Protein AF-A0A4R3VUH6-F1 (afdb_monomer)

pLDDT: mean 79.07, std 16.22, range [37.62, 93.38]

InterPro do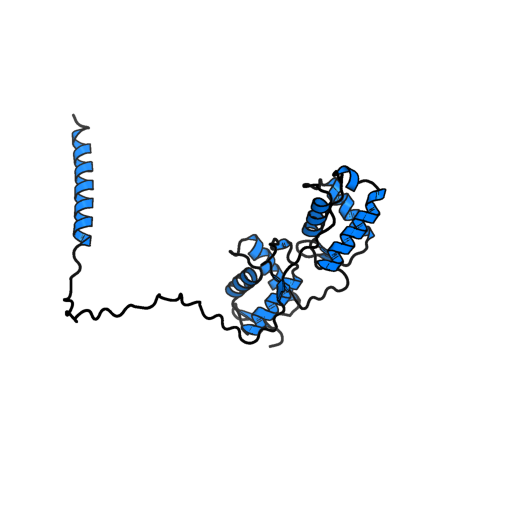mains:
  IPR021754 Domain of unknown function DUF3320 [PF11784] (80-126)

Foldseek 3Di:
DDDPVVVVVVVVVVVVVVVVVVVVVPDDDDDDDDDDDDPPDDDDDPDPPDPDDPPDDDPALEDADDFDDDAADPPADPVVLPDPVCLVVLLVLLLSRQVRHPQWFPVVSVCNSCVSRVHRDDDPVSSVVVVVSVVVVVFDWDDDVGITTHNDDPAGQHAHACPPPADDLVGGDLRNLLNQLLSVCVVVQKAAPVVSLVSSCVRNPHPDCDPVSCVSNVSSVVVCVVVQQWDADPRIIHGNVD

Sequence (242 aa):
MDCYENSSLIDNAIVAKVQQLLEEKTDLPEEPEEVIPYVETSLPPLQSIEPAVVHAAVDNKVRPYVACKLPKVSGSSSEQLYEFQNRNKIKEQIRAIIESEAPISKNLLFKKLLQAWNTSRAGAKLDMHLQEILQEMNLLQTQHQQLFHWHNNIELDYYRSNDIEKRNIEDIPPEEILVALEEAVRHNLSIEEGELLRYLARVFCFAKVGRQIKNVLSAVIALAKYKQIIKRENGRIKLFNT

Organism: NCBI:txid797292

Structure (mmCIF, N/CA/C/O backbone):
data_AF-A0A4R3VUH6-F1
#
_entry.id   AF-A0A4R3VUH6-F1
#
loop_
_atom_site.group_PDB
_atom_site.id
_atom_site.type_symbol
_atom_site.label_atom_id
_atom_site.label_alt_id
_atom_site.label_comp_id
_atom_site.label_asym_id
_atom_site.label_entity_id
_atom_site.label_seq_id
_atom_site.pdbx_PDB_ins_code
_atom_site.Cartn_x
_atom_site.Cartn_y
_atom_site.Cartn_z
_atom_site.occupancy
_atom_site.B_iso_or_equiv
_atom_site.auth_seq_id
_atom_site.auth_comp_id
_atom_site.auth_asym_id
_atom_site.auth_atom_id
_atom_site.pdbx_PDB_model_num
ATOM 1 N N . MET A 1 1 ? 50.363 -25.721 51.770 1.00 54.25 1 MET A N 1
ATOM 2 C CA . MET A 1 1 ? 49.272 -25.302 52.659 1.00 54.25 1 MET A CA 1
ATOM 3 C C . MET A 1 1 ? 48.678 -24.038 52.056 1.00 54.25 1 MET A C 1
ATOM 5 O O . MET A 1 1 ? 49.446 -23.108 51.874 1.00 54.25 1 MET A O 1
ATOM 9 N N . ASP A 1 2 ? 47.445 -23.908 51.571 1.00 56.50 2 ASP A N 1
ATOM 10 C CA . ASP A 1 2 ? 46.257 -24.764 51.512 1.00 56.50 2 ASP A CA 1
ATOM 11 C C . ASP A 1 2 ? 45.403 -24.231 50.339 1.00 56.50 2 ASP A C 1
ATOM 13 O O . ASP A 1 2 ? 44.937 -23.095 50.387 1.00 56.50 2 ASP A O 1
ATOM 17 N N . CYS A 1 3 ? 45.241 -24.975 49.241 1.00 54.06 3 CYS A N 1
ATOM 18 C CA . CYS A 1 3 ? 44.338 -24.563 48.145 1.00 54.06 3 CYS A CA 1
ATOM 19 C C . CYS A 1 3 ? 43.607 -25.717 47.443 1.00 54.06 3 CYS A C 1
ATOM 21 O O . CYS A 1 3 ? 42.725 -25.462 46.631 1.00 54.06 3 CYS A O 1
ATOM 23 N N . TYR A 1 4 ? 43.905 -26.972 47.794 1.00 56.06 4 TYR A N 1
ATOM 24 C CA . TYR A 1 4 ? 43.206 -28.144 47.253 1.00 56.06 4 TYR A CA 1
ATOM 25 C C . TYR A 1 4 ? 42.149 -28.716 48.208 1.00 56.06 4 TYR A C 1
ATOM 27 O O . TYR A 1 4 ? 41.139 -29.240 47.747 1.00 56.06 4 TYR A O 1
ATOM 35 N N . GLU A 1 5 ? 42.303 -28.549 49.524 1.00 57.12 5 GLU A N 1
ATOM 36 C CA . GLU A 1 5 ? 41.331 -29.072 50.498 1.00 57.12 5 GLU A CA 1
ATOM 37 C C . GLU A 1 5 ? 40.003 -28.299 50.491 1.00 57.12 5 GLU A C 1
ATOM 39 O O . GLU A 1 5 ? 38.945 -28.897 50.670 1.00 57.12 5 GLU A O 1
ATOM 44 N N . ASN A 1 6 ? 40.017 -27.000 50.171 1.00 58.53 6 ASN A N 1
ATOM 45 C CA . ASN A 1 6 ? 38.807 -26.173 50.222 1.00 58.53 6 ASN A CA 1
ATOM 46 C C . ASN A 1 6 ? 37.906 -26.309 48.977 1.00 58.53 6 ASN A C 1
ATOM 48 O O . ASN A 1 6 ? 36.715 -26.029 49.051 1.00 58.53 6 ASN A O 1
ATOM 52 N N . SER A 1 7 ? 38.437 -26.777 47.839 1.00 60.09 7 SER A N 1
ATOM 53 C CA . SER A 1 7 ? 37.622 -26.997 46.629 1.00 60.09 7 SER A CA 1
ATOM 54 C C . SER A 1 7 ? 36.693 -28.197 46.809 1.00 60.09 7 SER A C 1
ATOM 56 O O . SER A 1 7 ? 35.501 -28.112 46.535 1.00 60.09 7 SER A O 1
ATOM 58 N N . SER A 1 8 ? 37.222 -29.287 47.375 1.00 60.97 8 SER A N 1
ATOM 59 C CA . SER A 1 8 ? 36.452 -30.511 47.624 1.00 60.97 8 SER A CA 1
ATOM 60 C C . SER A 1 8 ? 35.299 -30.313 48.619 1.00 60.97 8 SER A C 1
ATOM 62 O O . SER A 1 8 ? 34.268 -30.976 48.521 1.00 60.97 8 SER A O 1
ATOM 64 N N . LEU A 1 9 ? 35.439 -29.369 49.556 1.00 64.69 9 LEU A N 1
ATOM 65 C CA . LEU A 1 9 ? 34.392 -29.023 50.519 1.00 64.69 9 LEU A CA 1
ATOM 66 C C . LEU A 1 9 ? 33.237 -28.256 49.862 1.00 64.69 9 LEU A C 1
ATOM 68 O O . LEU A 1 9 ? 32.080 -28.477 50.216 1.00 64.69 9 LEU A O 1
ATOM 72 N N . ILE A 1 10 ? 33.537 -27.395 48.887 1.00 65.06 10 ILE A N 1
ATOM 73 C CA . ILE A 1 10 ? 32.530 -26.620 48.152 1.00 65.06 10 ILE A CA 1
ATOM 74 C C . ILE A 1 10 ? 31.756 -27.533 47.193 1.00 65.06 10 ILE A C 1
ATOM 76 O O . ILE A 1 10 ? 30.528 -27.471 47.152 1.00 65.06 10 ILE A O 1
ATOM 80 N N . ASP A 1 11 ? 32.451 -28.435 46.497 1.00 64.12 11 ASP A N 1
ATOM 81 C CA . ASP A 1 11 ? 31.821 -29.387 45.576 1.00 64.12 11 ASP A CA 1
ATOM 82 C C . ASP A 1 11 ? 30.870 -30.344 46.317 1.00 64.12 11 ASP A C 1
ATOM 84 O O . ASP A 1 11 ? 29.726 -30.543 45.902 1.00 64.12 11 ASP A O 1
ATOM 88 N N . ASN A 1 12 ? 31.284 -30.854 47.483 1.00 70.81 12 ASN A N 1
ATOM 89 C CA . ASN A 1 12 ? 30.432 -31.703 48.320 1.00 70.81 12 ASN A CA 1
ATOM 90 C C . ASN A 1 12 ? 29.230 -30.943 48.909 1.00 70.81 12 ASN A C 1
ATOM 92 O O . ASN A 1 12 ? 28.141 -31.509 49.020 1.00 70.81 12 ASN A O 1
ATOM 96 N N . ALA A 1 13 ? 29.385 -29.658 49.246 1.00 72.69 13 ALA A N 1
ATOM 97 C CA . ALA A 1 13 ? 28.283 -28.832 49.740 1.00 72.69 13 ALA A CA 1
ATOM 98 C C . ALA A 1 13 ? 27.212 -28.580 48.663 1.00 72.69 13 ALA A C 1
ATOM 100 O O . ALA A 1 13 ? 26.017 -28.553 48.969 1.00 72.69 13 ALA A O 1
ATOM 101 N N . ILE A 1 14 ? 27.621 -28.438 47.399 1.00 74.19 14 ILE A N 1
ATOM 102 C CA . ILE A 1 14 ? 26.698 -28.264 46.270 1.00 74.19 14 ILE A CA 1
ATOM 103 C C . ILE A 1 14 ? 25.938 -29.566 45.991 1.00 74.19 14 ILE A C 1
ATOM 105 O O . ILE A 1 14 ? 24.715 -29.531 45.849 1.00 74.19 14 ILE A O 1
ATOM 109 N N . VAL A 1 15 ? 26.620 -30.718 45.982 1.00 74.81 15 VAL A N 1
ATOM 110 C CA . VAL A 1 15 ? 25.975 -32.032 45.779 1.00 74.81 15 VAL A CA 1
ATOM 111 C C . VAL A 1 15 ? 24.958 -32.329 46.885 1.00 74.81 15 VAL A C 1
ATOM 113 O O . VAL A 1 15 ? 23.825 -32.709 46.585 1.00 74.81 15 VAL A O 1
ATOM 116 N N . ALA A 1 16 ? 25.308 -32.055 48.145 1.00 74.62 16 ALA A N 1
ATOM 117 C CA . ALA A 1 16 ? 24.394 -32.224 49.274 1.00 74.62 16 ALA A CA 1
ATOM 118 C C . ALA A 1 16 ? 23.145 -31.333 49.152 1.00 74.62 16 ALA A C 1
ATOM 120 O O . ALA A 1 16 ? 22.034 -31.767 49.458 1.00 74.62 16 ALA A O 1
ATOM 121 N N . LYS A 1 17 ? 23.293 -30.097 48.652 1.00 75.38 17 LYS A N 1
ATOM 122 C CA . LYS A 1 17 ? 22.156 -29.186 48.470 1.00 75.38 17 LYS A CA 1
ATOM 123 C C . LYS A 1 17 ? 21.232 -29.613 47.327 1.00 75.38 17 LYS A C 1
ATOM 125 O O . LYS A 1 17 ? 20.022 -29.434 47.433 1.00 75.38 17 LYS A O 1
ATOM 130 N N . VAL A 1 18 ? 21.779 -30.204 46.264 1.00 76.00 18 VAL A N 1
ATOM 131 C CA . VAL A 1 18 ? 20.989 -30.751 45.150 1.00 76.00 18 VAL A CA 1
ATOM 132 C C . VAL A 1 18 ? 20.206 -31.996 45.578 1.00 76.00 18 VAL A C 1
ATOM 134 O O . VAL A 1 18 ? 19.039 -32.109 45.216 1.00 76.00 18 VAL A O 1
ATOM 137 N N . GLN A 1 19 ? 20.791 -32.884 46.391 1.00 72.25 19 GLN A N 1
ATOM 138 C CA . GLN A 1 19 ? 20.063 -34.028 46.962 1.00 72.25 19 GLN A CA 1
ATOM 139 C C . GLN A 1 19 ? 18.919 -33.584 47.878 1.00 72.25 19 GLN A C 1
ATOM 141 O O . GLN A 1 19 ? 17.801 -34.069 47.726 1.00 72.25 19 GLN A O 1
ATOM 146 N N . GLN A 1 20 ? 19.155 -32.581 48.726 1.00 72.69 20 GLN A N 1
ATOM 147 C CA . GLN A 1 20 ? 18.127 -32.050 49.622 1.00 72.69 20 GLN A CA 1
ATOM 148 C C . GLN A 1 20 ? 16.919 -31.465 48.859 1.00 72.69 20 GLN A C 1
ATOM 150 O O . GLN A 1 20 ? 15.782 -31.632 49.284 1.00 72.69 20 GLN A O 1
ATOM 155 N N . LEU A 1 21 ? 17.145 -30.823 47.706 1.00 67.75 21 LEU A N 1
ATOM 156 C CA . LEU A 1 21 ? 16.078 -30.266 46.857 1.00 67.75 21 LEU A CA 1
ATOM 157 C C . LEU A 1 21 ? 15.349 -31.327 46.012 1.00 67.75 21 LEU A C 1
ATOM 159 O O . LEU A 1 21 ? 14.241 -31.075 45.535 1.00 67.75 21 LEU A O 1
ATOM 163 N N . LEU A 1 22 ? 15.968 -32.492 45.790 1.00 66.75 22 LEU A N 1
ATOM 164 C CA . LEU A 1 22 ? 15.317 -33.642 45.158 1.00 66.75 22 LEU A CA 1
ATOM 165 C C . LEU A 1 22 ? 14.398 -34.364 46.149 1.00 66.75 22 LEU A C 1
ATOM 167 O O . LEU A 1 22 ? 13.294 -34.735 45.763 1.00 66.75 22 LEU A O 1
ATOM 171 N N . GLU A 1 23 ? 14.813 -34.486 47.412 1.00 60.38 23 GLU A N 1
ATOM 172 C CA . GLU A 1 23 ? 13.998 -35.064 48.493 1.00 60.38 23 GLU A CA 1
ATOM 173 C C . GLU A 1 23 ? 12.855 -34.129 48.934 1.00 60.38 23 GLU A C 1
ATOM 175 O O . GLU A 1 23 ? 11.762 -34.589 49.250 1.00 60.38 23 GLU A O 1
ATOM 180 N N . GLU A 1 24 ? 13.033 -32.806 48.861 1.00 56.81 24 GLU A N 1
ATOM 181 C CA . GLU A 1 24 ? 11.965 -31.834 49.163 1.00 56.81 24 GLU A CA 1
ATOM 182 C C . GLU A 1 24 ? 10.837 -31.830 48.108 1.00 56.81 24 GLU A C 1
ATOM 184 O O . GLU A 1 24 ? 9.715 -31.410 48.384 1.00 56.81 24 GLU A O 1
ATOM 189 N N . LYS A 1 25 ? 11.094 -32.336 46.893 1.00 54.47 25 LYS A N 1
ATOM 190 C CA . LYS A 1 25 ? 10.072 -32.479 45.840 1.00 54.47 25 LYS A CA 1
ATOM 191 C C . LYS A 1 25 ? 9.224 -33.746 45.952 1.00 54.47 25 LYS A C 1
ATOM 193 O O . LYS A 1 25 ? 8.276 -33.878 45.179 1.00 54.47 25 LYS A O 1
ATOM 198 N N . THR A 1 26 ? 9.553 -34.660 46.864 1.00 48.16 26 THR A N 1
ATOM 199 C CA . THR A 1 26 ? 8.860 -35.950 47.001 1.00 48.16 26 THR A CA 1
ATOM 200 C C . THR A 1 26 ? 7.779 -35.996 48.081 1.00 48.16 26 THR A C 1
ATOM 202 O O . THR A 1 26 ? 7.045 -36.974 48.111 1.00 48.16 26 THR A O 1
ATOM 205 N N . ASP A 1 27 ? 7.589 -34.942 48.882 1.00 53.16 27 ASP A N 1
ATOM 206 C CA . ASP A 1 27 ? 6.582 -34.930 49.955 1.00 53.16 27 ASP A CA 1
ATOM 207 C C . ASP A 1 27 ? 5.466 -33.897 49.720 1.00 53.16 27 ASP A C 1
ATOM 209 O O . ASP A 1 27 ? 5.456 -32.801 50.283 1.00 53.16 27 ASP A O 1
ATOM 213 N N . LEU A 1 28 ? 4.469 -34.282 48.917 1.00 50.25 28 LEU A N 1
ATOM 214 C CA . LEU A 1 28 ? 3.084 -33.830 49.087 1.00 50.25 28 LEU A CA 1
ATOM 215 C C . LEU A 1 28 ? 2.155 -35.064 49.041 1.00 50.25 28 LEU A C 1
ATOM 217 O O . LEU A 1 28 ? 2.418 -35.974 48.257 1.00 50.25 28 LEU A O 1
ATOM 221 N N . PRO A 1 29 ? 1.108 -35.134 49.885 1.00 46.44 29 PRO A N 1
ATOM 222 C CA . PRO A 1 29 ? 0.515 -36.399 50.336 1.00 46.44 29 PRO A CA 1
ATOM 223 C C . PRO A 1 29 ? -0.434 -37.049 49.316 1.00 46.44 29 PRO A C 1
ATOM 225 O O . PRO A 1 29 ? -1.288 -36.369 48.749 1.00 46.44 29 PRO A O 1
ATOM 228 N N . GLU A 1 30 ? -0.332 -38.373 49.156 1.00 53.19 30 GLU A N 1
ATOM 229 C CA . GLU A 1 30 ? -1.336 -39.220 48.496 1.00 53.19 30 GLU A CA 1
ATOM 230 C C . GLU A 1 30 ? -2.597 -39.337 49.378 1.00 53.19 30 GLU A C 1
ATOM 232 O O . GLU A 1 30 ? -2.569 -39.956 50.444 1.00 53.19 30 GLU A O 1
ATOM 237 N N . GLU A 1 31 ? -3.717 -38.756 48.937 1.00 47.72 31 GLU A N 1
ATOM 238 C CA . GLU A 1 31 ? -5.057 -39.146 49.401 1.00 47.72 31 GLU A CA 1
ATOM 239 C C . GLU A 1 31 ? -5.548 -40.362 48.585 1.00 47.72 31 GLU A C 1
ATOM 241 O O . GLU A 1 31 ? -5.267 -40.447 47.389 1.00 47.72 31 GLU A O 1
ATOM 246 N N . PRO A 1 32 ? -6.249 -41.331 49.207 1.00 44.84 32 PRO A N 1
ATOM 247 C CA . PRO A 1 32 ? -6.459 -42.662 48.637 1.00 44.84 32 PRO A CA 1
ATOM 248 C C . PRO A 1 32 ? -7.404 -42.664 47.426 1.00 44.84 32 PRO A C 1
ATOM 250 O O . PRO A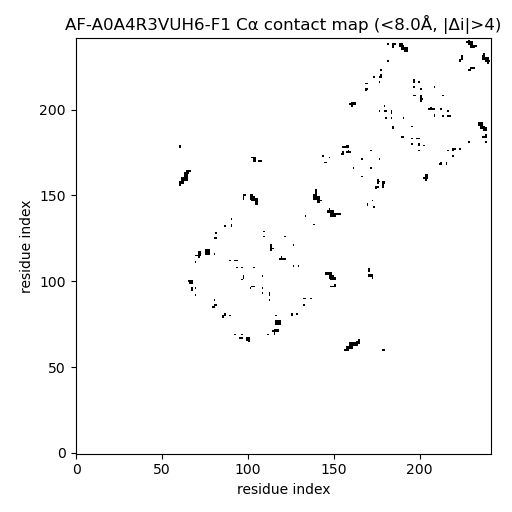 1 32 ? -8.548 -42.219 47.513 1.00 44.84 32 PRO A O 1
ATOM 253 N N . GLU A 1 33 ? -6.949 -43.252 46.316 1.00 48.44 33 GLU A N 1
ATOM 254 C CA . GLU A 1 33 ? -7.797 -43.603 45.173 1.00 48.44 33 GLU A CA 1
ATOM 255 C C . GLU A 1 33 ? -8.774 -44.729 45.558 1.00 48.44 33 GLU A C 1
ATOM 257 O O . GLU A 1 33 ? -8.379 -45.873 45.801 1.00 48.44 33 GLU A O 1
ATOM 262 N N . GLU A 1 34 ? -10.075 -44.426 45.590 1.00 44.38 34 GLU A N 1
ATOM 263 C CA . GLU A 1 34 ? -11.113 -45.457 45.593 1.00 44.38 34 GLU A CA 1
ATOM 264 C C . GLU A 1 34 ? -11.124 -46.194 44.245 1.00 44.38 34 GLU A C 1
ATOM 266 O O . GLU A 1 34 ? -11.364 -45.624 43.179 1.00 44.38 34 GLU A O 1
ATOM 271 N N . VAL A 1 35 ? -10.871 -47.501 44.311 1.00 42.22 35 VAL A N 1
ATOM 272 C CA . VAL A 1 35 ? -10.850 -48.424 43.176 1.00 42.22 35 VAL A CA 1
ATOM 273 C C . VAL A 1 35 ? -12.268 -48.614 42.631 1.00 42.22 35 VAL A C 1
ATOM 275 O O . VAL A 1 35 ? -13.074 -49.345 43.208 1.00 42.22 35 VAL A O 1
ATOM 278 N N . ILE A 1 36 ? -12.561 -48.012 41.479 1.00 47.25 36 ILE A N 1
ATOM 279 C CA . ILE A 1 36 ? -13.731 -48.342 40.651 1.00 47.25 36 ILE A CA 1
ATOM 280 C C . ILE A 1 36 ? -13.245 -49.210 39.474 1.00 47.25 36 ILE A C 1
ATOM 282 O O . ILE A 1 36 ? -12.295 -48.822 38.792 1.00 47.25 36 ILE A O 1
ATOM 286 N N . PRO A 1 37 ? -13.828 -50.401 39.228 1.00 38.62 37 PRO A N 1
ATOM 287 C CA . PRO A 1 37 ? -13.332 -51.340 38.223 1.00 38.62 37 PRO A CA 1
ATOM 288 C C . PRO A 1 37 ? -13.349 -50.751 36.805 1.00 38.62 37 PRO A C 1
ATOM 290 O O . PRO A 1 37 ? -14.363 -50.228 36.343 1.00 38.62 37 PRO A O 1
ATOM 293 N N . TYR A 1 38 ? -12.214 -50.891 36.113 1.00 43.31 38 TYR A N 1
ATOM 294 C CA . TYR A 1 38 ? -12.008 -50.521 34.712 1.00 43.31 38 TYR A CA 1
ATOM 295 C C . TYR A 1 38 ? -13.032 -51.231 33.810 1.00 43.31 38 TYR A C 1
ATOM 297 O O . TYR A 1 38 ? -12.899 -52.417 33.509 1.00 43.31 38 TYR A O 1
ATOM 305 N N . VAL A 1 39 ? -14.042 -50.495 33.344 1.00 46.78 39 VAL A N 1
ATOM 306 C CA . VAL A 1 39 ? -14.758 -50.848 32.115 1.00 46.78 39 VAL A CA 1
ATOM 307 C C . VAL A 1 39 ? -13.983 -50.203 30.979 1.00 46.78 39 VAL A C 1
ATOM 309 O O . VAL A 1 39 ? -13.984 -48.982 30.825 1.00 46.78 39 VAL A O 1
ATOM 312 N N . GLU A 1 40 ? -13.297 -51.035 30.204 1.00 51.03 40 GLU A N 1
ATOM 313 C CA . GLU A 1 40 ? -12.593 -50.661 28.983 1.00 51.03 40 GLU A CA 1
ATOM 314 C C . GLU A 1 40 ? -13.604 -50.114 27.963 1.00 51.03 40 GLU A C 1
ATOM 316 O O . GLU A 1 40 ? -14.170 -50.834 27.144 1.00 51.03 40 GLU A O 1
ATOM 321 N N . THR A 1 41 ? -13.888 -48.816 28.059 1.00 41.91 41 THR A N 1
ATOM 322 C CA . THR A 1 41 ? -14.703 -48.089 27.088 1.00 41.91 41 THR A CA 1
ATOM 323 C C . THR A 1 41 ? -13.771 -47.117 26.395 1.00 41.91 41 THR A C 1
ATOM 325 O O . THR A 1 41 ? -13.382 -46.094 26.954 1.00 41.91 41 THR A O 1
ATOM 328 N N . SER A 1 42 ? -13.352 -47.485 25.188 1.00 42.81 42 SER A N 1
ATOM 329 C CA . SER A 1 42 ? -12.519 -46.674 24.306 1.00 42.81 42 SER A CA 1
ATOM 330 C C . SER A 1 42 ? -13.041 -45.235 24.222 1.00 42.81 42 SER A C 1
ATOM 332 O O . SER A 1 42 ? -14.122 -44.996 23.676 1.00 42.81 42 SER A O 1
ATOM 334 N N . LEU A 1 43 ? -12.269 -44.279 24.741 1.00 49.28 43 LEU A N 1
ATOM 335 C CA . LEU A 1 43 ? -12.509 -42.857 24.520 1.00 49.28 43 LEU A CA 1
ATOM 336 C C . LEU A 1 43 ? -12.305 -42.551 23.026 1.00 49.28 43 LEU A C 1
ATOM 338 O O . LEU A 1 43 ? -11.257 -42.905 22.476 1.00 49.28 43 LEU A O 1
ATOM 342 N N . PRO A 1 44 ? -13.266 -41.904 22.344 1.00 55.97 44 PRO A N 1
ATOM 343 C CA . PRO A 1 44 ? -13.033 -41.405 21.000 1.00 55.97 44 PRO A CA 1
ATOM 344 C C . PRO A 1 44 ? -11.968 -40.292 21.037 1.00 55.97 44 PRO A C 1
ATOM 346 O O . PRO A 1 44 ? -11.839 -39.599 22.051 1.00 55.97 44 PRO A O 1
ATOM 349 N N . PRO A 1 45 ? -11.193 -40.100 19.954 1.00 46.12 45 PRO A N 1
ATOM 350 C CA . PRO A 1 45 ? -10.128 -39.106 19.920 1.00 46.12 45 PRO A CA 1
ATOM 351 C C . PRO A 1 45 ? -10.676 -37.712 20.226 1.00 46.12 45 PRO A C 1
ATOM 353 O O . PRO A 1 45 ? -11.667 -37.293 19.626 1.00 46.12 45 PRO A O 1
ATOM 356 N N . LEU A 1 46 ? -10.010 -36.995 21.135 1.00 43.31 46 LEU A N 1
ATOM 357 C CA . LEU A 1 46 ? -10.267 -35.584 21.410 1.00 43.31 46 LEU A CA 1
ATOM 358 C C . LEU A 1 46 ? -10.140 -34.792 20.102 1.00 43.31 46 LEU A C 1
ATOM 360 O O . LEU A 1 46 ? -9.038 -34.484 19.649 1.00 43.31 46 LEU A O 1
ATOM 364 N N . GLN A 1 47 ? -11.280 -34.480 19.486 1.00 43.47 47 GLN A N 1
ATOM 365 C CA . GLN A 1 47 ? -11.356 -33.468 18.446 1.00 43.47 47 GLN A CA 1
ATOM 366 C C . GLN A 1 47 ? -11.040 -32.127 19.096 1.00 43.47 47 GLN A C 1
ATOM 368 O O . GLN A 1 47 ? -11.746 -31.662 19.991 1.00 43.47 47 GLN A O 1
ATOM 373 N N . SER A 1 48 ? -9.934 -31.542 18.646 1.00 42.16 48 SER A N 1
ATOM 374 C CA . SER A 1 48 ? -9.522 -30.174 18.907 1.00 42.16 48 SER A CA 1
ATOM 375 C C . SER A 1 48 ? -10.728 -29.243 18.845 1.00 42.16 48 SER A C 1
ATOM 377 O O . SER A 1 48 ? -11.355 -29.095 17.799 1.00 42.16 48 SER A O 1
ATOM 379 N N . ILE A 1 49 ? -11.051 -28.621 19.975 1.00 49.44 49 ILE A N 1
ATOM 380 C CA . ILE A 1 49 ? -12.024 -27.538 20.034 1.00 49.44 49 ILE A CA 1
ATOM 381 C C . ILE A 1 49 ? -11.414 -26.378 19.246 1.00 49.44 49 ILE A C 1
ATOM 383 O O . ILE A 1 49 ? -10.524 -25.675 19.726 1.00 49.44 49 ILE A O 1
ATOM 387 N N . GLU A 1 50 ? -11.858 -26.211 18.005 1.00 51.22 50 GLU A N 1
ATOM 388 C CA . GLU A 1 50 ? -11.686 -24.963 17.278 1.00 51.22 50 GLU A CA 1
ATOM 389 C C . GLU A 1 50 ? -12.387 -23.864 18.091 1.00 51.22 50 GLU A C 1
ATOM 391 O O . GLU A 1 50 ? -13.535 -24.057 18.509 1.00 51.22 50 GLU A O 1
ATOM 396 N N . PRO A 1 51 ? -11.747 -22.713 18.370 1.00 46.16 51 PRO A N 1
ATOM 397 C CA . PRO A 1 51 ? -12.476 -21.605 18.952 1.00 46.16 51 PRO A CA 1
ATOM 398 C C . PRO A 1 51 ? -13.523 -21.179 17.926 1.00 46.16 51 PRO A C 1
ATOM 400 O O . PRO A 1 51 ? -13.179 -20.703 16.846 1.00 46.16 51 PRO A O 1
ATOM 403 N N . ALA A 1 52 ? -14.791 -21.396 18.274 1.00 41.81 52 ALA A N 1
ATOM 404 C CA . ALA A 1 52 ? -15.949 -21.008 17.493 1.00 41.81 52 ALA A CA 1
ATOM 405 C C . ALA A 1 52 ? -15.824 -19.536 17.080 1.00 41.81 52 ALA A C 1
ATOM 407 O O . ALA A 1 52 ? -16.066 -18.619 17.870 1.00 41.81 52 ALA A O 1
ATOM 408 N N . VAL A 1 53 ? -15.422 -19.310 15.831 1.00 44.22 53 VAL A N 1
ATOM 409 C CA . VAL A 1 53 ? -15.512 -17.999 15.209 1.00 44.22 53 VAL A CA 1
ATOM 410 C C . VAL A 1 53 ? -16.987 -17.793 14.914 1.00 44.22 53 VAL A C 1
ATOM 412 O O . VAL A 1 53 ? -17.565 -18.421 14.028 1.00 44.22 53 VAL A O 1
ATOM 415 N N . VAL A 1 54 ? -17.613 -16.939 15.715 1.00 40.62 54 VAL A N 1
ATOM 416 C CA . VAL A 1 54 ? -18.948 -16.402 15.468 1.00 40.62 54 VAL A CA 1
ATOM 417 C C . VAL A 1 54 ? -18.935 -15.614 14.154 1.00 40.62 54 VAL A C 1
ATOM 419 O O . VAL A 1 54 ? -18.745 -14.405 14.132 1.00 40.62 54 VAL A O 1
ATOM 422 N N . HIS A 1 55 ? -19.118 -16.299 13.028 1.00 43.09 55 HIS A N 1
ATOM 423 C CA . HIS A 1 55 ? -19.398 -15.662 11.745 1.00 43.09 55 HIS A CA 1
ATOM 424 C C . HIS A 1 55 ? -20.894 -15.343 11.665 1.00 43.09 55 HIS A C 1
ATOM 426 O O . HIS A 1 55 ? -21.668 -16.037 11.007 1.00 43.09 55 HIS A O 1
ATOM 432 N N . ALA A 1 56 ? -21.312 -14.291 12.368 1.00 37.62 56 ALA A N 1
ATOM 433 C CA . ALA A 1 56 ? -22.590 -13.648 12.099 1.00 37.62 56 ALA A CA 1
ATOM 434 C C . ALA A 1 56 ? -22.457 -12.837 10.798 1.00 37.62 56 ALA A C 1
ATOM 436 O O . ALA A 1 56 ? -21.586 -11.978 10.702 1.00 37.62 56 ALA A O 1
ATOM 437 N N . ALA A 1 57 ? -23.281 -13.190 9.803 1.00 40.53 57 ALA A N 1
ATOM 438 C CA . ALA A 1 57 ? -23.539 -12.517 8.522 1.00 40.53 57 ALA A CA 1
ATOM 439 C C . ALA A 1 57 ? -22.590 -11.351 8.171 1.00 40.53 57 ALA A C 1
ATOM 441 O O . ALA A 1 57 ? -22.852 -10.192 8.487 1.00 40.53 57 ALA A O 1
ATOM 442 N N . VAL A 1 58 ? -21.481 -11.682 7.508 1.00 49.88 58 VAL A N 1
ATOM 443 C CA . VAL A 1 58 ? -20.459 -10.716 7.097 1.00 49.88 58 VAL A CA 1
ATOM 444 C C . VAL A 1 58 ? -20.895 -10.066 5.783 1.00 49.88 58 VAL A C 1
ATOM 446 O O . VAL A 1 58 ? -21.023 -10.759 4.771 1.00 49.88 58 VAL A O 1
ATOM 449 N N . ASP A 1 59 ? -21.054 -8.742 5.765 1.00 54.03 59 ASP A N 1
ATOM 450 C CA . ASP A 1 59 ? -20.861 -7.958 4.539 1.00 54.03 59 ASP A CA 1
ATOM 451 C C . ASP A 1 59 ? -19.392 -8.132 4.136 1.00 54.03 59 ASP A C 1
ATOM 453 O O . ASP A 1 59 ? -18.530 -7.352 4.534 1.00 54.03 59 ASP A O 1
ATOM 457 N N . A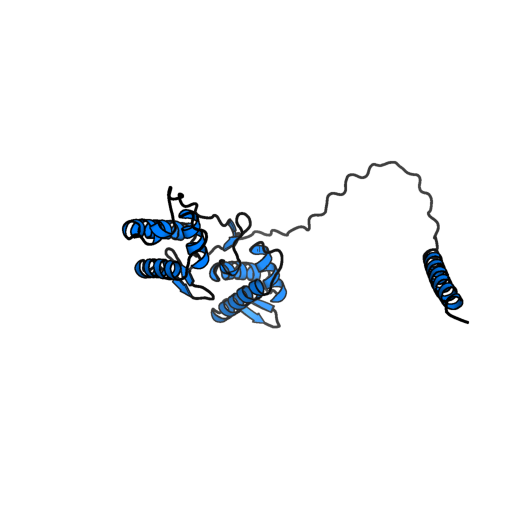SN A 1 60 ? -19.069 -9.228 3.445 1.00 69.75 60 ASN A N 1
ATOM 458 C CA . ASN A 1 60 ? -17.684 -9.643 3.254 1.00 69.75 60 ASN A CA 1
ATOM 459 C C . ASN A 1 60 ? -17.021 -8.776 2.176 1.00 69.75 60 ASN A C 1
ATOM 461 O O . ASN A 1 60 ? -16.945 -9.135 1.001 1.00 69.75 60 ASN A O 1
ATOM 465 N N . LYS A 1 61 ? -16.561 -7.595 2.595 1.00 84.50 61 LYS A N 1
ATOM 466 C CA . LYS A 1 61 ? -15.800 -6.632 1.787 1.00 84.50 61 LYS A CA 1
ATOM 467 C C . LYS A 1 61 ? -14.374 -7.118 1.494 1.00 84.50 61 LYS A C 1
ATOM 469 O O . LYS A 1 61 ? -13.645 -6.457 0.754 1.00 84.50 61 LYS A O 1
ATOM 474 N N . VAL A 1 62 ? -13.973 -8.269 2.037 1.00 89.06 62 VAL A N 1
ATOM 475 C CA . VAL A 1 62 ? -12.680 -8.910 1.780 1.00 89.06 62 VAL A CA 1
ATOM 476 C C . VAL A 1 62 ? -12.647 -9.496 0.368 1.00 89.06 62 VAL A C 1
ATOM 478 O O . VAL A 1 62 ? -13.534 -10.242 -0.042 1.00 89.06 62 VAL A O 1
ATOM 481 N N . ARG A 1 63 ? -11.563 -9.239 -0.364 1.00 89.56 63 ARG A N 1
ATOM 482 C CA . ARG A 1 63 ? -11.225 -9.937 -1.613 1.00 89.56 63 ARG A CA 1
ATOM 483 C C . ARG A 1 63 ? -9.809 -10.510 -1.535 1.00 89.56 63 ARG A C 1
ATOM 485 O O . ARG A 1 63 ? -8.960 -9.918 -0.872 1.00 89.56 63 ARG A O 1
ATOM 492 N N . PRO A 1 64 ? -9.501 -11.632 -2.198 1.00 87.00 64 PRO A N 1
ATOM 493 C CA . PRO A 1 64 ? -8.119 -12.082 -2.303 1.00 87.00 64 PRO A CA 1
ATOM 494 C C . PRO A 1 64 ? -7.308 -11.110 -3.170 1.00 87.00 64 PRO A C 1
ATOM 496 O O . PRO A 1 64 ? -7.769 -10.669 -4.225 1.00 87.00 64 PRO A O 1
ATOM 499 N N . TYR A 1 65 ? -6.090 -10.775 -2.743 1.00 88.19 65 TYR A N 1
ATOM 500 C CA . TYR A 1 65 ? -5.140 -10.077 -3.604 1.00 88.19 65 TYR A CA 1
ATOM 501 C C . TYR A 1 65 ? -4.628 -11.025 -4.701 1.00 88.19 65 TYR A C 1
ATOM 503 O O . TYR A 1 65 ? -4.153 -12.124 -4.410 1.00 88.19 65 TYR A O 1
ATOM 511 N N . VAL A 1 66 ? -4.715 -10.588 -5.960 1.00 86.12 66 VAL A N 1
ATOM 512 C CA . VAL A 1 66 ? -4.217 -11.319 -7.131 1.00 86.12 66 VAL A CA 1
ATOM 513 C C . VAL A 1 66 ? -3.236 -10.421 -7.872 1.00 86.12 66 VAL A C 1
ATOM 515 O O . VAL A 1 66 ? -3.629 -9.379 -8.395 1.00 86.12 66 VAL A O 1
ATOM 518 N N . ALA A 1 67 ? -1.963 -10.815 -7.933 1.00 85.25 67 ALA A N 1
ATOM 519 C CA . ALA A 1 67 ? -0.991 -10.096 -8.740 1.00 85.25 67 ALA A CA 1
ATOM 520 C C . ALA A 1 67 ? -1.238 -10.266 -10.241 1.00 85.25 67 ALA A C 1
ATOM 522 O O . ALA A 1 67 ? -1.404 -11.374 -10.761 1.00 85.25 67 ALA A O 1
ATOM 523 N N . CYS A 1 68 ? -1.127 -9.151 -10.949 1.00 84.69 68 CYS A N 1
ATOM 524 C CA . CYS A 1 68 ? -0.985 -9.074 -12.384 1.00 84.69 68 CYS A CA 1
ATOM 525 C C . CYS A 1 68 ? 0.292 -9.793 -12.822 1.00 84.69 68 CYS A C 1
ATOM 527 O O . CYS A 1 68 ? 1.409 -9.462 -12.407 1.00 84.69 68 CYS A O 1
ATOM 529 N N . LYS A 1 69 ? 0.121 -10.790 -13.689 1.00 79.25 69 LYS A N 1
ATOM 530 C CA . LYS A 1 69 ? 1.226 -11.508 -14.318 1.00 79.25 69 LYS A CA 1
ATOM 531 C C . LYS A 1 69 ? 1.521 -10.848 -15.655 1.00 79.25 69 LYS A C 1
ATOM 533 O O . LYS A 1 69 ? 0.856 -11.129 -16.648 1.00 79.25 69 LYS A O 1
ATOM 538 N N . LEU A 1 70 ? 2.528 -9.982 -15.680 1.00 80.69 70 LEU A N 1
ATOM 539 C CA . LEU A 1 70 ? 3.010 -9.426 -16.938 1.00 80.69 70 LEU A CA 1
ATOM 540 C C . LEU A 1 70 ? 3.758 -10.492 -17.756 1.00 80.69 70 LEU A C 1
ATOM 542 O O . LEU A 1 70 ? 4.515 -11.286 -17.184 1.00 80.69 70 LEU A O 1
ATOM 546 N N . PRO A 1 71 ? 3.600 -10.503 -19.093 1.00 76.19 71 PRO A N 1
ATOM 547 C CA . PRO A 1 71 ? 4.407 -11.353 -19.951 1.00 76.19 71 PRO A CA 1
ATOM 548 C C . PRO A 1 71 ? 5.872 -10.933 -19.822 1.00 76.19 71 PRO A C 1
ATOM 550 O O . PRO A 1 71 ? 6.218 -9.764 -20.015 1.00 76.19 71 PRO A O 1
ATOM 553 N N . LYS A 1 72 ? 6.737 -11.896 -19.487 1.00 74.62 72 LYS A N 1
ATOM 554 C CA . LYS A 1 72 ? 8.179 -11.655 -19.421 1.00 74.62 72 LYS A CA 1
ATOM 555 C C . LYS A 1 72 ? 8.675 -11.245 -20.797 1.00 74.62 72 LYS A C 1
ATOM 557 O O . LYS A 1 72 ? 8.411 -11.928 -21.789 1.00 74.62 72 LYS A O 1
ATOM 562 N N . VAL A 1 73 ? 9.417 -10.149 -20.856 1.00 73.50 73 VAL A N 1
ATOM 563 C CA . VAL A 1 73 ? 10.024 -9.719 -22.111 1.00 73.50 73 VAL A CA 1
ATOM 564 C C . VAL A 1 73 ? 11.292 -10.555 -22.329 1.00 73.50 73 VAL A C 1
ATOM 566 O O . VAL A 1 73 ? 12.200 -10.591 -21.498 1.00 73.50 73 VAL A O 1
ATOM 569 N N . SER A 1 74 ? 11.298 -11.340 -23.409 1.00 60.31 74 SER A N 1
ATOM 570 C CA . SER A 1 74 ? 12.402 -12.250 -23.735 1.00 60.31 74 SER A CA 1
ATOM 571 C C . SER A 1 74 ? 13.623 -11.450 -24.193 1.00 60.31 74 SER A C 1
ATOM 573 O O . SER A 1 74 ? 13.485 -10.559 -25.025 1.00 60.31 74 SER A O 1
ATOM 575 N N . GLY A 1 75 ? 14.806 -11.758 -23.650 1.00 63.47 75 GLY A N 1
ATOM 576 C CA . GLY A 1 75 ? 16.050 -11.043 -23.967 1.00 63.47 75 GLY A CA 1
ATOM 577 C C . GLY A 1 75 ? 16.221 -9.695 -23.259 1.00 63.47 75 GLY A C 1
ATOM 578 O O . GLY A 1 75 ? 17.074 -8.909 -23.663 1.00 63.47 75 GLY A O 1
ATOM 579 N N . SER A 1 76 ? 15.422 -9.412 -22.226 1.00 66.31 76 SER A N 1
ATOM 580 C CA . SER A 1 76 ? 15.485 -8.134 -21.519 1.00 66.31 76 SER A CA 1
ATOM 581 C C . SER A 1 76 ? 16.660 -7.997 -20.570 1.00 66.31 76 SER A C 1
ATOM 583 O O . SER A 1 76 ? 16.840 -8.802 -19.660 1.00 66.31 76 SER A O 1
ATOM 585 N N . SER A 1 77 ? 17.422 -6.929 -20.799 1.00 69.50 77 SER A N 1
ATOM 586 C CA . SER A 1 77 ? 18.446 -6.386 -19.909 1.00 69.50 77 SER A CA 1
ATOM 587 C C . SER A 1 77 ? 17.953 -5.057 -19.333 1.00 69.50 77 SER A C 1
ATOM 589 O O . SER A 1 77 ? 17.099 -4.394 -19.928 1.00 69.50 77 SER A O 1
ATOM 591 N N . SER A 1 78 ? 18.530 -4.623 -18.214 1.00 70.44 78 SER A N 1
ATOM 592 C CA . SER A 1 78 ? 18.248 -3.318 -17.604 1.00 70.44 78 SER A CA 1
ATOM 593 C C . SER A 1 78 ? 18.484 -2.140 -18.554 1.00 70.44 78 SER A C 1
ATOM 595 O O . SER A 1 78 ? 17.885 -1.085 -18.385 1.00 70.44 78 SER A O 1
ATOM 597 N N . GLU A 1 79 ? 19.345 -2.310 -19.558 1.00 75.75 79 GLU A N 1
ATOM 598 C CA . GLU A 1 79 ? 19.646 -1.291 -20.571 1.00 75.75 79 GLU A CA 1
ATOM 599 C C . GLU A 1 79 ? 18.450 -1.011 -21.489 1.00 75.75 79 GLU A C 1
ATOM 601 O O . GLU A 1 79 ? 18.191 0.140 -21.833 1.00 75.75 79 GLU A O 1
ATOM 606 N N . GLN A 1 80 ? 17.648 -2.035 -21.795 1.00 80.62 80 GLN A N 1
ATOM 607 C CA . GLN A 1 80 ? 16.487 -1.906 -22.678 1.00 80.62 80 GLN A CA 1
ATOM 608 C C . GLN A 1 80 ? 15.371 -1.051 -22.071 1.00 80.62 80 GLN A C 1
ATOM 610 O O . GLN A 1 80 ? 14.584 -0.462 -22.810 1.00 80.62 80 GLN A O 1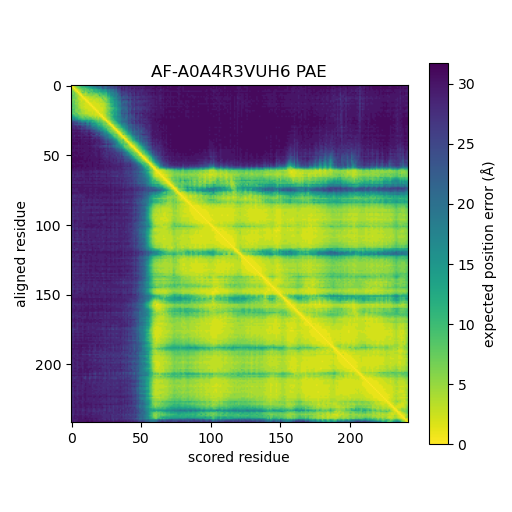
ATOM 615 N N . LEU A 1 81 ? 15.312 -0.937 -20.739 1.00 81.31 81 LEU A N 1
ATOM 616 C CA . LEU A 1 81 ? 14.361 -0.057 -20.054 1.00 81.31 81 LEU A CA 1
ATOM 617 C C . LEU A 1 81 ? 14.608 1.428 -20.353 1.00 81.31 81 LEU A C 1
ATOM 619 O O . LEU A 1 81 ? 13.679 2.219 -20.233 1.00 81.31 81 LEU A O 1
ATOM 623 N N . TYR A 1 82 ? 15.828 1.799 -20.753 1.00 81.75 82 TYR A N 1
ATOM 624 C CA . TYR A 1 82 ? 16.170 3.170 -21.139 1.00 81.75 82 TYR A CA 1
ATOM 625 C C . TYR A 1 82 ? 15.911 3.463 -22.621 1.00 81.75 82 TYR A C 1
ATOM 627 O O . TYR A 1 82 ? 15.960 4.620 -23.041 1.00 81.75 82 TYR A O 1
ATOM 635 N N . GLU A 1 83 ? 15.663 2.438 -23.437 1.00 83.44 83 GLU A N 1
ATOM 636 C CA . GLU A 1 83 ? 15.487 2.622 -24.871 1.00 83.44 83 GLU A CA 1
ATOM 637 C C . GLU A 1 83 ? 14.133 3.263 -25.183 1.00 83.44 83 GLU A C 1
ATOM 639 O O . GLU A 1 83 ? 13.070 2.783 -24.781 1.00 83.44 83 GLU A O 1
ATOM 644 N N . PHE A 1 84 ? 14.157 4.313 -26.003 1.00 81.19 84 PHE A N 1
ATOM 645 C CA . PHE A 1 84 ? 12.954 5.049 -26.386 1.00 81.19 84 PHE A CA 1
ATOM 646 C C . PHE A 1 84 ? 11.886 4.163 -27.053 1.00 81.19 84 PHE A C 1
ATOM 648 O O . PHE A 1 84 ? 10.693 4.355 -26.825 1.00 81.19 84 PHE A O 1
ATOM 655 N N . GLN A 1 85 ? 12.295 3.149 -27.821 1.00 83.56 85 GLN A N 1
ATOM 656 C CA . GLN A 1 85 ? 11.378 2.202 -28.471 1.00 83.56 85 GLN A CA 1
ATOM 657 C C . GLN A 1 85 ? 10.545 1.385 -27.472 1.00 83.56 85 GLN A C 1
ATOM 659 O O . GLN A 1 85 ? 9.381 1.076 -27.724 1.00 83.56 85 GLN A O 1
ATOM 664 N N . ASN A 1 86 ? 11.110 1.094 -26.299 1.00 85.81 86 ASN A N 1
ATOM 665 C CA . ASN A 1 86 ? 10.458 0.309 -25.254 1.00 85.81 86 ASN A CA 1
ATOM 666 C C . ASN A 1 86 ? 9.548 1.155 -24.367 1.00 85.81 86 ASN A C 1
ATOM 668 O O . ASN A 1 86 ? 8.738 0.624 -23.609 1.00 85.81 86 ASN A O 1
ATOM 672 N N . ARG A 1 87 ? 9.618 2.478 -24.495 1.00 87.38 87 ARG A N 1
ATOM 673 C CA . ARG A 1 87 ? 8.875 3.417 -23.665 1.00 87.38 87 ARG A CA 1
ATOM 674 C C . ARG A 1 87 ? 7.362 3.249 -23.760 1.00 87.38 87 ARG A C 1
ATOM 676 O O . ARG A 1 87 ? 6.682 3.262 -22.738 1.00 87.38 87 ARG A O 1
ATOM 683 N N . ASN A 1 88 ? 6.831 3.049 -24.966 1.00 88.62 88 ASN A N 1
ATOM 684 C CA . ASN A 1 88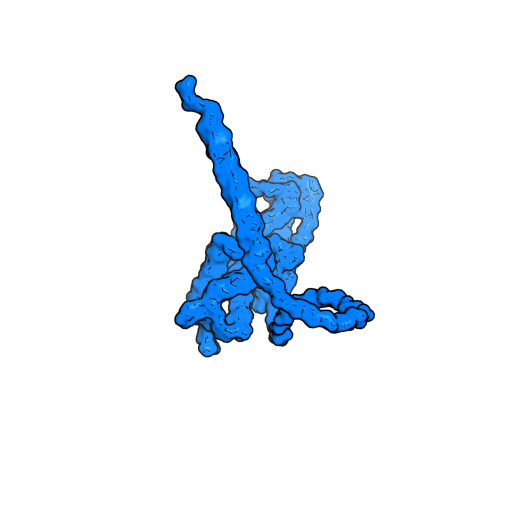 ? 5.398 2.803 -25.160 1.00 88.62 88 ASN A CA 1
ATOM 685 C C . ASN A 1 88 ? 4.972 1.469 -24.536 1.00 88.62 88 ASN A C 1
ATOM 687 O O . ASN A 1 88 ? 3.960 1.411 -23.844 1.00 88.62 88 ASN A O 1
ATOM 691 N N . LYS A 1 89 ? 5.806 0.435 -24.674 1.00 89.38 89 LYS A N 1
ATOM 692 C CA . LYS A 1 89 ? 5.583 -0.874 -24.054 1.00 89.38 89 LYS A CA 1
ATOM 693 C C . LYS A 1 89 ? 5.573 -0.796 -22.525 1.00 89.38 89 LYS A C 1
ATOM 695 O O . LYS A 1 89 ? 4.729 -1.415 -21.886 1.00 89.38 89 LYS A O 1
ATOM 700 N N . ILE A 1 90 ? 6.469 -0.003 -21.934 1.00 89.81 90 ILE A N 1
ATOM 701 C CA . ILE A 1 90 ? 6.482 0.259 -20.487 1.00 89.81 90 ILE A CA 1
ATOM 702 C C . ILE A 1 90 ? 5.174 0.937 -20.061 1.00 89.81 90 ILE A C 1
ATOM 704 O O . ILE A 1 90 ? 4.557 0.510 -19.087 1.00 89.81 90 ILE A O 1
ATOM 708 N N . LYS A 1 91 ? 4.707 1.950 -20.804 1.00 91.00 91 LYS A N 1
ATOM 709 C CA . LYS A 1 91 ? 3.427 2.623 -20.520 1.00 91.00 91 LYS A CA 1
ATOM 710 C C . LYS A 1 91 ? 2.241 1.655 -20.581 1.00 91.00 91 LYS A C 1
ATOM 712 O O . LYS A 1 91 ? 1.384 1.698 -19.702 1.00 91.00 91 LYS A O 1
ATOM 717 N N . GLU A 1 92 ? 2.196 0.771 -21.574 1.00 90.38 92 GLU A N 1
ATOM 718 C CA . GLU A 1 92 ? 1.159 -0.264 -21.694 1.00 90.38 92 GLU A CA 1
ATOM 719 C C . GLU A 1 92 ? 1.191 -1.252 -20.523 1.00 90.38 92 GLU A C 1
ATOM 721 O O . GLU A 1 92 ? 0.154 -1.543 -19.931 1.00 90.38 92 GLU A O 1
ATOM 726 N N . GLN A 1 93 ? 2.379 -1.711 -20.125 1.00 90.81 93 GLN A N 1
ATOM 727 C CA . GLN A 1 93 ? 2.540 -2.591 -18.966 1.00 90.81 93 GLN A CA 1
ATOM 728 C C . GLN A 1 93 ? 2.116 -1.917 -17.657 1.00 90.81 93 GLN A C 1
ATOM 730 O O . GLN A 1 93 ? 1.461 -2.549 -16.831 1.00 90.81 93 GLN A O 1
ATOM 735 N N . ILE A 1 94 ? 2.449 -0.635 -17.472 1.00 91.88 94 ILE A N 1
ATOM 736 C CA . ILE A 1 94 ? 2.006 0.144 -16.310 1.00 91.88 94 ILE A CA 1
ATOM 737 C C . ILE A 1 94 ? 0.477 0.238 -16.286 1.00 91.88 94 ILE A C 1
ATOM 739 O O . ILE A 1 94 ? -0.117 -0.005 -15.238 1.00 91.88 94 ILE A O 1
ATOM 743 N N . ARG A 1 95 ? -0.169 0.535 -17.424 1.00 91.38 95 ARG A N 1
ATOM 744 C CA . ARG A 1 95 ? -1.641 0.562 -17.512 1.00 91.38 95 ARG A CA 1
ATOM 745 C C . ARG A 1 95 ? -2.250 -0.786 -17.148 1.00 91.38 95 ARG A C 1
ATOM 747 O O . ARG A 1 95 ? -3.128 -0.815 -16.298 1.00 91.38 95 ARG A O 1
ATOM 754 N N . ALA A 1 96 ? -1.722 -1.883 -17.687 1.00 91.31 96 ALA A N 1
ATOM 755 C CA . ALA A 1 96 ? -2.210 -3.227 -17.385 1.00 91.31 96 ALA A CA 1
ATOM 756 C C . ALA A 1 96 ? -2.084 -3.589 -15.890 1.00 91.31 96 ALA A C 1
ATOM 758 O O . ALA A 1 96 ? -2.980 -4.218 -15.320 1.00 91.31 96 ALA A O 1
ATOM 759 N N . ILE A 1 97 ? -0.994 -3.178 -15.224 1.00 92.00 97 ILE A N 1
ATOM 760 C CA . ILE A 1 97 ? -0.859 -3.359 -13.770 1.00 92.00 97 ILE A CA 1
ATOM 761 C C . ILE A 1 97 ? -1.893 -2.505 -13.028 1.00 92.00 97 ILE A C 1
ATOM 763 O O . ILE A 1 97 ? -2.560 -3.003 -12.130 1.00 92.00 97 ILE A O 1
ATOM 767 N N . ILE A 1 98 ? -2.044 -1.230 -13.385 1.00 91.56 98 ILE A N 1
ATOM 768 C CA . ILE A 1 98 ? -2.969 -0.320 -12.694 1.00 91.56 98 ILE A CA 1
ATOM 769 C C . ILE A 1 98 ? -4.425 -0.763 -12.884 1.00 91.56 98 ILE A C 1
ATOM 771 O O . ILE A 1 98 ? -5.181 -0.775 -11.922 1.00 91.56 98 ILE A O 1
ATOM 775 N N . GLU A 1 99 ? -4.815 -1.189 -14.081 1.00 89.44 99 GLU A N 1
ATOM 776 C CA . GLU A 1 99 ? -6.161 -1.701 -14.377 1.00 89.44 99 GLU A CA 1
ATOM 777 C C . GLU A 1 99 ? -6.540 -2.914 -13.522 1.00 89.44 99 GLU A C 1
ATOM 779 O O . GLU A 1 99 ? -7.697 -3.069 -13.137 1.00 89.44 99 GLU A O 1
ATOM 784 N N . SER A 1 100 ? -5.568 -3.767 -13.201 1.00 88.12 100 SER A N 1
ATOM 785 C CA . SER A 1 100 ? -5.802 -4.998 -12.439 1.00 88.12 100 SER A CA 1
ATOM 786 C C . SER A 1 100 ? -5.593 -4.839 -10.933 1.00 88.12 100 SER A C 1
ATOM 788 O O . SER A 1 100 ? -6.262 -5.505 -10.145 1.00 88.12 100 SER A O 1
ATOM 790 N N . GLU A 1 101 ? -4.672 -3.970 -10.512 1.00 88.94 101 GLU A N 1
ATOM 791 C CA . GLU A 1 101 ? -4.215 -3.889 -9.125 1.00 88.94 101 GLU A CA 1
ATOM 792 C C . GLU A 1 101 ? -4.398 -2.524 -8.462 1.00 88.94 101 GLU A C 1
ATOM 794 O O . GLU A 1 101 ? -4.004 -2.378 -7.300 1.00 88.94 101 GLU A O 1
ATOM 799 N N . ALA A 1 102 ? -4.988 -1.532 -9.130 1.00 89.12 102 ALA A N 1
ATOM 800 C CA . ALA A 1 102 ? -5.277 -0.262 -8.480 1.00 89.12 102 ALA A CA 1
ATOM 801 C C . ALA A 1 102 ? -6.189 -0.449 -7.251 1.00 89.12 102 ALA A C 1
ATOM 803 O O . ALA A 1 102 ? -7.122 -1.258 -7.284 1.00 89.12 102 ALA A O 1
ATOM 804 N N . PRO A 1 103 ? -5.973 0.332 -6.183 1.00 91.75 103 PRO A N 1
ATOM 805 C CA . PRO A 1 103 ? -4.811 1.196 -5.921 1.00 91.75 103 PRO A CA 1
ATOM 806 C C . PRO A 1 103 ? -3.502 0.416 -5.686 1.00 91.75 103 PRO A C 1
ATOM 808 O O . PRO A 1 103 ? -3.478 -0.566 -4.943 1.00 91.75 103 PRO A O 1
ATOM 811 N N . ILE A 1 104 ? -2.396 0.874 -6.283 1.00 92.75 104 ILE A N 1
ATOM 812 C CA . ILE A 1 104 ? -1.065 0.246 -6.163 1.00 92.75 104 ILE A CA 1
ATOM 813 C C . ILE A 1 104 ? 0.003 1.263 -5.745 1.00 92.75 104 ILE A C 1
ATOM 815 O O . ILE A 1 104 ? 0.009 2.397 -6.223 1.00 92.75 104 ILE A O 1
ATOM 819 N N . SER A 1 105 ? 0.924 0.868 -4.860 1.00 93.31 105 SER A N 1
ATOM 820 C CA . SER A 1 105 ? 2.051 1.717 -4.463 1.00 93.31 105 SER A CA 1
ATOM 821 C C . SER A 1 105 ? 3.075 1.873 -5.592 1.00 93.31 105 SER A C 1
ATOM 823 O O . SER A 1 105 ? 3.309 0.947 -6.376 1.00 93.31 105 SER A O 1
ATOM 825 N N . LYS A 1 106 ? 3.757 3.024 -5.648 1.00 92.00 106 LYS A N 1
ATOM 826 C CA . LYS A 1 106 ? 4.877 3.254 -6.579 1.00 92.00 106 LYS A CA 1
ATOM 827 C C . LYS A 1 106 ? 5.944 2.158 -6.462 1.00 92.00 106 LYS A C 1
ATOM 829 O O . LYS A 1 106 ? 6.412 1.641 -7.475 1.00 92.00 106 LYS A O 1
ATOM 834 N N . ASN A 1 107 ? 6.299 1.776 -5.235 1.00 91.19 107 ASN A N 1
ATOM 835 C CA . ASN A 1 107 ? 7.324 0.766 -4.978 1.00 91.19 107 ASN A CA 1
ATOM 836 C C . ASN A 1 107 ? 6.921 -0.617 -5.513 1.00 91.19 107 ASN A C 1
ATOM 838 O O . ASN A 1 107 ? 7.731 -1.289 -6.158 1.00 91.19 107 ASN A O 1
ATOM 842 N N . LEU A 1 108 ? 5.668 -1.034 -5.301 1.00 91.31 108 LEU A N 1
ATOM 843 C CA . LEU A 1 108 ? 5.174 -2.321 -5.787 1.00 91.31 108 LEU A CA 1
ATOM 844 C C . LEU A 1 108 ? 5.038 -2.337 -7.315 1.00 91.31 108 LEU A C 1
ATOM 846 O O . LEU A 1 108 ? 5.400 -3.330 -7.949 1.00 91.31 108 LEU A O 1
ATOM 850 N N . LEU A 1 109 ? 4.586 -1.228 -7.906 1.00 91.94 109 LEU A N 1
ATOM 851 C CA . LEU A 1 109 ? 4.513 -1.049 -9.356 1.00 91.94 109 LEU A CA 1
ATOM 852 C C . LEU A 1 109 ? 5.896 -1.202 -10.002 1.00 91.94 109 LEU A C 1
ATOM 854 O O . LEU A 1 109 ? 6.062 -1.982 -10.942 1.00 91.94 109 LEU A O 1
ATOM 858 N N . PHE A 1 110 ? 6.906 -0.514 -9.462 1.00 90.56 110 PHE A N 1
ATOM 859 C CA . PHE A 1 110 ? 8.280 -0.593 -9.961 1.00 90.56 110 PHE A CA 1
ATOM 860 C C . PHE A 1 110 ? 8.848 -1.998 -9.799 1.00 90.56 110 PHE A C 1
ATOM 862 O O . PHE A 1 110 ? 9.417 -2.535 -10.744 1.00 90.56 110 PHE A O 1
ATOM 869 N N . LYS A 1 111 ? 8.629 -2.646 -8.650 1.00 90.19 111 LYS A N 1
ATOM 870 C CA . LYS A 1 111 ? 9.066 -4.028 -8.416 1.00 90.19 111 LYS A CA 1
ATOM 871 C C . LYS A 1 111 ? 8.496 -5.003 -9.454 1.00 90.19 111 LYS A C 1
ATOM 873 O O . LYS A 1 111 ? 9.239 -5.836 -9.972 1.00 90.19 111 LYS A O 1
ATOM 878 N N . LYS A 1 112 ? 7.205 -4.895 -9.780 1.00 89.62 112 LYS A N 1
ATOM 879 C CA . LYS A 1 112 ? 6.547 -5.748 -10.787 1.00 89.62 112 LYS A CA 1
ATOM 880 C C . LYS A 1 112 ? 7.066 -5.482 -12.192 1.00 89.62 112 LYS A C 1
ATOM 882 O O . LYS A 1 112 ? 7.320 -6.427 -12.936 1.00 89.62 112 LYS A O 1
ATOM 887 N N . LEU A 1 113 ? 7.270 -4.211 -12.536 1.00 89.62 113 LEU A N 1
ATOM 888 C CA . LEU A 1 113 ? 7.859 -3.841 -13.816 1.00 89.62 113 LEU A CA 1
ATOM 889 C C . LEU A 1 113 ? 9.278 -4.412 -13.934 1.00 89.62 113 LEU A C 1
ATOM 891 O O . LEU A 1 113 ? 9.565 -5.156 -14.861 1.00 89.62 113 LEU A O 1
ATOM 895 N N . LEU A 1 114 ? 10.141 -4.177 -12.950 1.00 88.75 114 LEU A N 1
ATOM 896 C CA . LEU A 1 114 ? 11.499 -4.723 -12.908 1.00 88.75 114 LEU A CA 1
ATOM 897 C C . LEU A 1 114 ? 11.522 -6.253 -13.067 1.00 88.75 114 LEU A C 1
ATOM 899 O O . LEU A 1 114 ? 12.286 -6.785 -13.876 1.00 88.75 114 LEU A O 1
ATOM 903 N N . GLN A 1 115 ? 10.617 -6.955 -12.379 1.00 88.38 115 GLN A N 1
ATOM 904 C CA . GLN A 1 115 ? 10.458 -8.404 -12.505 1.00 88.38 115 GLN A CA 1
ATOM 905 C C . GLN A 1 115 ? 10.046 -8.839 -13.923 1.00 88.38 115 GLN A C 1
ATOM 907 O O . GLN A 1 115 ? 10.547 -9.851 -14.416 1.00 88.38 115 GLN A O 1
ATOM 912 N N . ALA A 1 116 ? 9.169 -8.090 -14.600 1.00 86.88 116 ALA A N 1
ATOM 913 C CA . ALA A 1 116 ? 8.764 -8.366 -15.983 1.00 86.88 116 ALA A CA 1
ATOM 914 C C . ALA A 1 116 ? 9.914 -8.186 -16.995 1.00 86.88 116 ALA A C 1
ATOM 916 O O . ALA A 1 116 ? 9.943 -8.861 -18.027 1.00 86.88 116 ALA A O 1
ATOM 917 N N . TRP A 1 117 ? 10.876 -7.316 -16.670 1.00 86.88 117 TRP A N 1
ATOM 918 C CA . TRP A 1 117 ? 12.072 -7.012 -17.464 1.00 86.88 117 TRP A CA 1
ATOM 919 C C . TRP A 1 117 ? 13.325 -7.779 -17.003 1.00 86.88 117 TRP A C 1
ATOM 921 O O . TRP A 1 117 ? 14.440 -7.416 -17.371 1.00 86.88 117 TRP A O 1
ATOM 931 N N . ASN A 1 118 ? 13.160 -8.834 -16.191 1.00 84.06 118 ASN A N 1
ATOM 932 C CA . ASN A 1 118 ? 14.242 -9.672 -15.646 1.00 84.06 118 ASN A CA 1
ATOM 933 C C . ASN A 1 118 ? 15.369 -8.881 -14.951 1.00 84.06 118 ASN A C 1
ATOM 935 O O . ASN A 1 118 ? 16.518 -9.318 -14.908 1.00 84.06 118 ASN A O 1
ATOM 939 N N . THR A 1 119 ? 15.044 -7.720 -14.385 1.00 81.56 119 THR A N 1
ATOM 940 C CA . THR A 1 119 ? 15.995 -6.863 -13.678 1.00 81.56 119 THR A CA 1
ATOM 941 C C . THR A 1 119 ? 15.640 -6.857 -12.198 1.00 81.56 119 THR A C 1
ATOM 943 O O . THR A 1 119 ? 14.504 -6.592 -11.832 1.00 81.56 119 THR A O 1
ATOM 946 N N . SER A 1 120 ? 16.596 -7.139 -11.314 1.00 72.69 120 SER A N 1
ATOM 947 C CA . SER A 1 120 ? 16.314 -7.215 -9.869 1.00 72.69 120 SER A CA 1
ATOM 948 C C . SER A 1 120 ? 16.474 -5.881 -9.137 1.00 72.69 120 SER A C 1
ATOM 950 O O . SER A 1 120 ? 15.965 -5.729 -8.028 1.00 72.69 120 SER A O 1
ATOM 952 N N . ARG A 1 121 ? 17.213 -4.922 -9.709 1.00 71.88 121 ARG A N 1
ATOM 953 C CA . ARG A 1 121 ? 17.551 -3.655 -9.048 1.00 71.88 121 ARG A CA 1
ATOM 954 C C . ARG A 1 121 ? 17.341 -2.475 -9.991 1.00 71.88 121 ARG A C 1
ATOM 956 O O . ARG A 1 121 ? 18.015 -2.381 -11.012 1.00 71.88 121 ARG A O 1
ATOM 963 N N . ALA A 1 122 ? 16.470 -1.550 -9.599 1.00 72.75 122 ALA A N 1
ATOM 964 C CA . ALA A 1 122 ? 16.498 -0.199 -10.136 1.00 72.75 122 ALA A CA 1
ATOM 965 C C . ALA A 1 122 ? 17.660 0.567 -9.495 1.00 72.75 122 ALA A C 1
ATOM 967 O O . ALA A 1 122 ? 17.823 0.576 -8.274 1.00 72.75 122 ALA A O 1
ATOM 968 N N . GLY A 1 123 ? 18.511 1.173 -10.320 1.00 81.69 123 GLY A N 1
ATOM 969 C CA . GLY A 1 123 ? 19.380 2.250 -9.852 1.00 81.69 123 GLY A CA 1
ATOM 970 C C . GLY A 1 123 ? 18.595 3.560 -9.790 1.00 81.69 123 GLY A C 1
ATOM 971 O O . GLY A 1 123 ? 17.598 3.705 -10.492 1.00 81.69 123 GLY A O 1
ATOM 972 N N . ALA A 1 124 ? 19.092 4.555 -9.050 1.00 86.00 124 ALA A N 1
ATOM 973 C CA . ALA A 1 124 ? 18.435 5.864 -8.927 1.00 86.00 124 ALA A CA 1
ATOM 974 C C . ALA A 1 124 ? 18.092 6.509 -10.289 1.00 86.00 124 ALA A C 1
ATOM 976 O O . ALA A 1 124 ? 17.041 7.120 -10.446 1.00 86.00 124 ALA A O 1
ATOM 977 N N . LYS A 1 125 ? 18.946 6.314 -11.305 1.00 86.19 125 LYS A N 1
ATOM 978 C CA . LYS A 1 125 ? 18.688 6.770 -12.683 1.00 86.19 125 LYS A CA 1
ATOM 979 C C . LYS A 1 125 ? 17.470 6.090 -13.317 1.00 86.19 125 LYS A C 1
ATOM 981 O O . LYS A 1 125 ? 16.724 6.730 -14.045 1.00 86.19 125 LYS A O 1
ATOM 986 N N . LEU A 1 126 ? 17.298 4.790 -13.076 1.00 86.25 126 LEU A N 1
ATOM 987 C CA . LEU A 1 126 ? 16.162 4.018 -13.584 1.00 86.25 126 LEU A CA 1
ATOM 988 C C . LEU A 1 126 ? 14.873 4.464 -12.893 1.00 86.25 126 LEU A C 1
ATOM 990 O O . LEU A 1 126 ? 13.877 4.704 -13.565 1.00 86.25 126 LEU A O 1
ATOM 994 N N . ASP A 1 127 ? 14.914 4.647 -11.573 1.00 87.81 127 ASP A N 1
ATOM 995 C CA . ASP A 1 127 ? 13.763 5.132 -10.808 1.00 87.81 127 ASP A CA 1
ATOM 996 C C . ASP A 1 127 ? 13.304 6.516 -11.275 1.00 87.81 127 ASP A C 1
ATOM 998 O O . ASP A 1 127 ? 12.103 6.741 -11.431 1.00 87.81 127 ASP A O 1
ATOM 1002 N N . MET A 1 128 ? 14.247 7.430 -11.541 1.00 89.31 128 MET A N 1
ATOM 1003 C CA . MET A 1 128 ? 13.937 8.739 -12.125 1.00 89.31 128 MET A CA 1
ATOM 1004 C C . MET A 1 128 ? 13.292 8.597 -13.505 1.00 89.31 128 MET A C 1
ATOM 1006 O O . MET A 1 128 ? 12.256 9.206 -13.751 1.00 89.31 128 MET A O 1
ATOM 1010 N N . HIS A 1 129 ? 13.840 7.740 -14.368 1.00 89.12 129 HIS A N 1
ATOM 1011 C CA . HIS A 1 129 ? 13.287 7.510 -15.701 1.00 89.12 129 HIS A CA 1
ATOM 1012 C C . HIS A 1 129 ? 11.853 6.954 -15.665 1.00 89.12 129 HIS A C 1
ATOM 1014 O O . HIS A 1 129 ? 10.966 7.439 -16.366 1.00 89.12 129 HIS A O 1
ATOM 1020 N N . LEU A 1 130 ? 11.590 5.962 -14.810 1.00 89.31 130 LEU A N 1
ATOM 1021 C CA . LEU A 1 130 ? 10.241 5.421 -14.633 1.00 89.31 130 LEU A CA 1
ATOM 1022 C C . LEU A 1 130 ? 9.286 6.456 -14.036 1.00 89.31 130 LEU A C 1
ATOM 1024 O O . LEU A 1 130 ? 8.112 6.500 -14.398 1.00 89.31 130 LEU A O 1
ATOM 1028 N N . GLN A 1 131 ? 9.781 7.308 -13.140 1.00 90.56 131 GLN A N 1
ATOM 1029 C CA . GLN A 1 131 ? 8.993 8.395 -12.577 1.00 90.56 131 GLN A CA 1
ATOM 1030 C C . GLN A 1 131 ? 8.622 9.446 -13.632 1.00 90.56 131 GLN A C 1
ATOM 1032 O O . GLN A 1 131 ? 7.476 9.889 -13.640 1.00 90.56 131 GLN A O 1
ATOM 1037 N N . GLU A 1 132 ? 9.528 9.802 -14.543 1.00 90.81 132 GLU A N 1
ATOM 1038 C CA . GLU A 1 132 ? 9.222 10.673 -15.688 1.00 90.81 132 GLU A CA 1
ATOM 1039 C C . GLU A 1 132 ? 8.128 10.058 -16.574 1.00 90.81 132 GLU A C 1
ATOM 1041 O O . GLU A 1 132 ? 7.177 10.736 -16.961 1.00 90.81 132 GLU A O 1
ATOM 1046 N N . ILE A 1 133 ? 8.209 8.749 -16.846 1.00 90.69 133 ILE A N 1
ATOM 1047 C CA . ILE A 1 133 ? 7.174 8.033 -17.606 1.00 90.69 133 ILE A CA 1
ATOM 1048 C C . ILE A 1 133 ? 5.817 8.107 -16.893 1.00 90.69 133 ILE A C 1
ATOM 1050 O O . ILE A 1 133 ? 4.811 8.384 -17.545 1.00 90.69 133 ILE A O 1
ATOM 1054 N N . LEU A 1 134 ? 5.777 7.889 -15.574 1.00 91.00 134 LEU A N 1
ATOM 1055 C CA . LEU A 1 134 ? 4.543 7.990 -14.789 1.00 91.00 134 LEU A CA 1
ATOM 1056 C C . LEU A 1 134 ? 3.952 9.402 -14.806 1.00 91.00 134 LEU A C 1
ATOM 1058 O O . LEU A 1 134 ? 2.737 9.547 -14.933 1.00 91.00 134 LEU A O 1
ATOM 1062 N N . GLN A 1 135 ? 4.797 10.431 -14.705 1.00 90.25 135 GLN A N 1
ATOM 1063 C CA . GLN A 1 135 ? 4.365 11.828 -14.768 1.00 90.25 135 GLN A CA 1
ATOM 1064 C C . GLN A 1 135 ? 3.710 12.149 -16.112 1.00 90.25 135 GLN A C 1
ATOM 1066 O O . GLN A 1 135 ? 2.654 12.770 -16.144 1.00 90.25 135 GLN A O 1
ATOM 1071 N N . GLU A 1 136 ? 4.261 11.657 -17.220 1.00 90.06 136 GLU A N 1
ATOM 1072 C CA . GLU A 1 136 ? 3.646 11.851 -18.535 1.00 90.06 136 GLU A CA 1
ATOM 1073 C C . GLU A 1 136 ? 2.311 11.132 -18.722 1.00 90.06 136 GLU A C 1
ATOM 1075 O O . GLU A 1 136 ? 1.499 11.538 -19.553 1.00 90.06 136 GLU A O 1
ATOM 1080 N N . MET A 1 137 ? 2.086 10.035 -17.999 1.00 88.06 137 MET A N 1
ATOM 1081 C CA . MET A 1 137 ? 0.831 9.293 -18.088 1.00 88.06 137 MET A CA 1
ATOM 1082 C C . MET A 1 137 ? -0.330 10.013 -17.393 1.00 88.06 137 MET A C 1
ATOM 1084 O O . MET A 1 137 ? -1.469 9.610 -17.617 1.00 88.06 137 MET A O 1
ATOM 1088 N N . ASN A 1 138 ? -0.062 11.06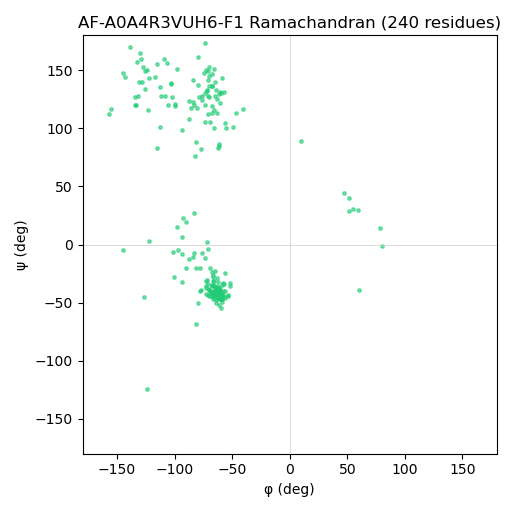1 -16.597 1.00 86.19 138 ASN A N 1
ATOM 1089 C CA . ASN A 1 138 ? -1.062 11.860 -15.875 1.00 86.19 138 ASN A CA 1
ATOM 1090 C C . ASN A 1 138 ? -2.091 10.995 -15.126 1.00 86.19 138 ASN A C 1
ATOM 1092 O O . ASN A 1 138 ? -3.298 11.220 -15.193 1.00 86.19 138 ASN A O 1
ATOM 1096 N N . LEU A 1 139 ? -1.596 9.964 -14.440 1.00 87.62 139 LEU A N 1
ATOM 1097 C CA . LEU A 1 139 ? -2.422 9.028 -13.685 1.00 87.62 139 LEU A CA 1
ATOM 1098 C C . LEU A 1 139 ? -2.956 9.683 -12.410 1.00 87.62 139 LEU A C 1
ATOM 1100 O O . LEU A 1 139 ? -2.285 10.512 -11.789 1.00 87.62 139 LEU A O 1
ATOM 1104 N N . LEU A 1 140 ? -4.136 9.245 -11.974 1.00 89.31 140 LEU A N 1
ATOM 1105 C CA . LEU A 1 140 ? -4.655 9.616 -10.665 1.00 89.31 140 LEU A CA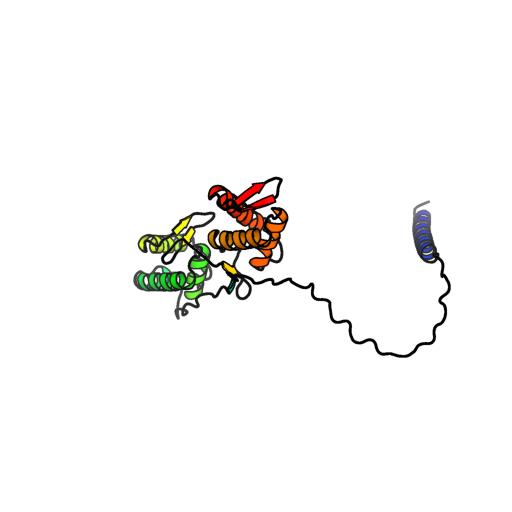 1
ATOM 1106 C C . LEU A 1 140 ? -3.737 9.059 -9.579 1.00 89.31 140 LEU A C 1
ATOM 1108 O O . LEU A 1 140 ? -3.339 7.892 -9.611 1.00 89.31 140 LEU A O 1
ATOM 1112 N N . GLN A 1 141 ? -3.391 9.906 -8.617 1.00 90.06 141 GLN A N 1
ATOM 1113 C CA . GLN A 1 141 ? -2.465 9.547 -7.556 1.00 90.06 141 GLN A CA 1
ATOM 1114 C C . GLN A 1 141 ? -2.845 10.196 -6.230 1.00 90.06 141 GLN A C 1
ATOM 1116 O O . GLN A 1 141 ? -3.348 11.319 -6.192 1.00 90.06 141 GLN A O 1
ATOM 1121 N N . THR A 1 142 ? -2.564 9.495 -5.137 1.00 90.00 142 THR A N 1
ATOM 1122 C CA . THR A 1 142 ? -2.754 9.997 -3.773 1.00 90.00 142 THR A CA 1
ATOM 1123 C C . THR A 1 142 ? -1.446 9.865 -3.011 1.00 90.00 142 THR A C 1
ATOM 1125 O O . THR A 1 142 ? -0.777 8.833 -3.085 1.00 90.00 142 THR A O 1
ATOM 1128 N N . GLN A 1 143 ? -1.070 10.927 -2.300 1.00 89.81 143 GLN A N 1
ATOM 1129 C CA . GLN A 1 143 ? 0.149 10.968 -1.504 1.00 89.81 143 GLN A CA 1
ATOM 1130 C C . GLN A 1 143 ? -0.185 10.721 -0.034 1.00 89.81 143 GLN A C 1
ATOM 1132 O O . GLN A 1 143 ? -0.897 11.513 0.580 1.00 89.81 143 GLN A O 1
ATOM 1137 N N . HIS A 1 144 ? 0.380 9.651 0.522 1.00 87.44 144 HIS A N 1
ATOM 1138 C CA . HIS A 1 144 ? 0.347 9.348 1.954 1.00 87.44 144 HIS A CA 1
ATOM 1139 C C . HIS A 1 144 ? 1.785 9.198 2.467 1.00 87.44 144 HIS A C 1
ATOM 1141 O O . HIS A 1 144 ? 2.602 10.093 2.266 1.00 87.44 144 HIS A O 1
ATOM 1147 N N . GLN A 1 145 ? 2.133 8.067 3.090 1.00 84.94 145 GLN A N 1
ATOM 1148 C CA . GLN A 1 145 ? 3.528 7.711 3.381 1.00 84.94 145 GLN A CA 1
ATOM 1149 C C . GLN A 1 145 ? 4.318 7.437 2.096 1.00 84.94 145 GLN A C 1
ATOM 1151 O O . GLN A 1 145 ? 5.516 7.701 2.029 1.00 84.94 145 GLN A O 1
ATOM 1156 N N . GLN A 1 146 ? 3.633 6.920 1.077 1.00 87.75 146 GLN A N 1
ATOM 1157 C CA . GLN A 1 146 ? 4.145 6.775 -0.276 1.00 87.75 146 GLN A CA 1
ATOM 1158 C C . GLN A 1 146 ? 3.068 7.139 -1.300 1.00 87.75 146 GLN A C 1
ATOM 1160 O O . GLN A 1 146 ? 1.899 7.329 -0.954 1.00 87.75 146 GLN A O 1
ATOM 1165 N N . LEU A 1 147 ? 3.490 7.246 -2.557 1.00 90.88 147 LEU A N 1
ATOM 1166 C CA . LEU A 1 147 ? 2.624 7.566 -3.681 1.00 90.88 147 LEU A CA 1
ATOM 1167 C C . LEU A 1 147 ? 1.848 6.315 -4.110 1.00 90.88 147 LEU A C 1
ATOM 1169 O O . LEU A 1 147 ? 2.455 5.275 -4.388 1.00 90.88 147 LEU A O 1
ATOM 1173 N N . PHE A 1 148 ? 0.526 6.431 -4.191 1.00 92.19 148 PHE A N 1
ATOM 1174 C CA . PHE A 1 148 ? -0.363 5.389 -4.700 1.00 92.19 148 PHE A CA 1
ATOM 1175 C C . PHE A 1 148 ? -0.995 5.831 -6.012 1.00 92.19 148 PHE A C 1
ATOM 1177 O O . PHE A 1 148 ? -1.448 6.968 -6.120 1.00 92.19 148 PHE A O 1
ATOM 1184 N N . HIS A 1 149 ? -1.035 4.928 -6.989 1.00 91.94 149 HIS A N 1
ATOM 1185 C CA . HIS A 1 149 ? -1.638 5.149 -8.298 1.00 91.94 149 HIS A CA 1
ATOM 1186 C C . HIS A 1 149 ? -2.998 4.467 -8.393 1.00 91.94 149 HIS A C 1
ATOM 1188 O O . HIS A 1 149 ? -3.163 3.319 -7.969 1.00 91.94 149 HIS A O 1
ATOM 1194 N N . TRP A 1 150 ? -3.946 5.174 -8.997 1.00 92.56 150 TRP A N 1
ATOM 1195 C CA . TRP A 1 150 ? -5.325 4.749 -9.177 1.00 92.56 150 TRP A CA 1
ATOM 1196 C C . TRP A 1 150 ? -5.644 4.565 -10.654 1.00 92.56 150 TRP A C 1
ATOM 1198 O O .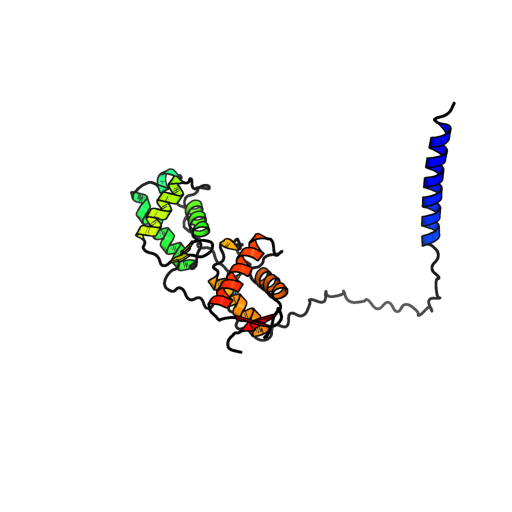 TRP A 1 150 ? -5.018 5.177 -11.520 1.00 92.56 150 TRP A O 1
ATOM 1208 N N . HIS A 1 151 ? -6.640 3.725 -10.926 1.00 86.00 151 HIS A N 1
ATOM 1209 C CA . HIS A 1 151 ? -7.155 3.544 -12.275 1.00 86.00 151 HIS A CA 1
ATOM 1210 C C . HIS A 1 151 ? -8.138 4.666 -12.637 1.00 86.00 151 HIS A C 1
ATOM 1212 O O . HIS A 1 151 ? -7.790 5.525 -13.440 1.00 86.00 151 HIS A O 1
ATOM 1218 N N . ASN A 1 152 ? -9.316 4.703 -11.993 1.00 77.75 152 ASN A N 1
ATOM 1219 C CA . ASN A 1 152 ? -10.399 5.632 -12.359 1.00 77.75 152 ASN A CA 1
ATOM 1220 C C . ASN A 1 152 ? -10.922 6.479 -11.190 1.00 77.75 152 ASN A C 1
ATOM 1222 O O . ASN A 1 152 ? -11.081 7.683 -11.347 1.00 77.75 152 ASN A O 1
ATOM 1226 N N . ASN A 1 153 ? -11.167 5.875 -10.022 1.00 80.25 153 ASN A N 1
ATOM 1227 C CA . ASN A 1 153 ? -11.746 6.553 -8.856 1.00 80.25 153 ASN A CA 1
ATOM 1228 C C . ASN A 1 153 ? -10.880 6.327 -7.613 1.00 80.25 153 ASN A C 1
ATOM 1230 O O . ASN A 1 153 ? -10.208 5.305 -7.516 1.00 80.25 153 ASN A O 1
ATOM 1234 N N . ILE A 1 154 ? -10.930 7.274 -6.671 1.00 77.06 154 ILE A N 1
ATOM 1235 C CA . ILE A 1 154 ? -10.168 7.266 -5.402 1.00 77.06 154 ILE A CA 1
ATOM 1236 C C . ILE A 1 154 ? -10.997 6.639 -4.256 1.00 77.06 154 ILE A C 1
ATOM 1238 O O . ILE A 1 154 ? -10.596 6.627 -3.096 1.00 77.06 154 ILE A O 1
ATOM 1242 N N . GLU A 1 155 ? -12.170 6.090 -4.570 1.00 79.31 155 GLU A N 1
ATOM 1243 C CA . GLU A 1 155 ? -13.049 5.438 -3.601 1.00 79.31 155 GLU A CA 1
ATOM 1244 C C . GLU A 1 155 ? -12.958 3.920 -3.725 1.00 79.31 155 GLU A C 1
ATOM 1246 O O . GLU A 1 155 ? -12.878 3.366 -4.824 1.00 79.31 155 GLU A O 1
ATOM 1251 N N . LEU A 1 156 ? -12.948 3.255 -2.572 1.00 85.38 156 LEU A N 1
ATOM 1252 C CA . LEU A 1 156 ? -12.805 1.815 -2.467 1.00 85.38 156 LEU A CA 1
ATOM 1253 C C . LEU A 1 156 ? -13.837 1.287 -1.472 1.00 85.38 156 LEU A C 1
ATOM 1255 O O . LEU A 1 156 ? -13.881 1.740 -0.333 1.00 85.38 156 LEU A O 1
ATOM 1259 N N . ASP A 1 157 ? -14.629 0.304 -1.894 1.00 86.88 157 ASP A N 1
ATOM 1260 C CA . ASP A 1 157 ? -15.654 -0.328 -1.047 1.00 86.88 157 ASP A CA 1
ATOM 1261 C C . ASP A 1 157 ? -15.228 -1.689 -0.489 1.00 86.88 157 ASP A C 1
ATOM 1263 O O . ASP A 1 157 ? -15.942 -2.286 0.316 1.00 86.88 157 ASP A O 1
ATOM 1267 N N . TYR A 1 158 ? -14.076 -2.192 -0.929 1.00 89.75 158 TYR A N 1
ATOM 1268 C CA . TYR A 1 158 ? -13.523 -3.494 -0.573 1.00 89.75 158 TYR A CA 1
ATOM 1269 C C . TYR A 1 158 ? -12.070 -3.345 -0.126 1.00 89.75 158 TYR A C 1
ATOM 1271 O O . TYR A 1 158 ? -11.432 -2.335 -0.400 1.00 89.75 158 TYR A O 1
ATOM 1279 N N . TYR A 1 159 ? -11.515 -4.368 0.514 1.00 91.06 159 TYR A N 1
ATOM 1280 C CA . TYR A 1 159 ? -10.079 -4.447 0.790 1.00 91.06 159 TYR A CA 1
ATOM 1281 C C . TYR A 1 159 ? -9.525 -5.811 0.418 1.00 91.06 159 TYR A C 1
ATOM 1283 O O . TYR A 1 159 ? -10.259 -6.795 0.308 1.00 91.06 159 TYR A O 1
ATOM 1291 N N . ARG A 1 160 ? -8.213 -5.864 0.171 1.00 91.44 160 ARG A N 1
ATOM 1292 C CA . ARG A 1 160 ? -7.561 -7.069 -0.336 1.00 91.44 160 ARG A CA 1
ATOM 1293 C C . ARG A 1 160 ? -6.748 -7.755 0.755 1.00 91.44 160 ARG A C 1
ATOM 1295 O O . ARG A 1 160 ? -5.800 -7.180 1.288 1.00 91.44 160 ARG A O 1
ATOM 1302 N N . SER A 1 161 ? -7.103 -8.999 1.055 1.00 88.12 161 SER A N 1
ATOM 1303 C CA . SER A 1 161 ? -6.351 -9.858 1.968 1.00 88.12 161 SER A CA 1
ATOM 1304 C C . SER A 1 161 ? -5.062 -10.364 1.312 1.00 88.12 161 SER A C 1
ATOM 1306 O O . SER A 1 161 ? -5.014 -10.612 0.105 1.00 88.12 161 SER A O 1
ATOM 1308 N N . ASN A 1 162 ? -4.027 -10.549 2.131 1.00 88.44 162 ASN A N 1
ATOM 1309 C CA . ASN A 1 162 ? -2.709 -11.054 1.739 1.00 88.44 162 ASN A CA 1
ATOM 1310 C C . ASN A 1 162 ? -2.581 -12.584 1.888 1.00 88.44 162 ASN A C 1
ATOM 1312 O O . ASN A 1 162 ? -1.472 -13.096 2.054 1.00 88.44 162 ASN A O 1
ATOM 1316 N N . ASP A 1 163 ? -3.700 -13.307 1.873 1.00 82.56 163 ASP A N 1
ATOM 1317 C CA . ASP A 1 163 ? -3.731 -14.758 2.083 1.00 82.56 163 ASP A CA 1
ATOM 1318 C C . ASP A 1 163 ? -2.980 -15.530 0.980 1.00 82.56 163 ASP A C 1
ATOM 1320 O O . ASP A 1 163 ? -2.106 -16.350 1.257 1.00 82.56 163 ASP A O 1
ATOM 1324 N N . ILE A 1 164 ? -3.245 -15.191 -0.288 1.00 83.88 164 ILE A N 1
ATOM 1325 C CA . ILE A 1 164 ? -2.615 -15.839 -1.450 1.00 83.88 164 ILE A CA 1
ATOM 1326 C C . ILE A 1 164 ? -1.206 -15.289 -1.690 1.00 83.88 164 ILE A C 1
ATOM 1328 O O . ILE A 1 164 ? -0.244 -16.042 -1.841 1.00 83.88 164 ILE A O 1
ATOM 1332 N N . GLU A 1 165 ? -1.076 -13.963 -1.740 1.00 84.25 165 GLU A N 1
ATOM 1333 C CA . GLU A 1 165 ? 0.186 -13.292 -2.026 1.00 84.25 165 GLU A CA 1
ATOM 1334 C C . GLU A 1 165 ? 0.454 -12.181 -1.014 1.00 84.25 165 GLU A C 1
ATOM 1336 O O . GLU A 1 165 ? -0.374 -11.305 -0.755 1.00 84.25 165 GLU A O 1
ATOM 1341 N N . LYS A 1 166 ? 1.651 -12.235 -0.426 1.00 87.81 166 LYS A N 1
ATOM 1342 C CA . LYS A 1 166 ? 2.027 -11.385 0.698 1.00 87.81 166 LYS A CA 1
ATOM 1343 C C . LYS A 1 166 ? 2.553 -10.044 0.207 1.00 87.81 166 LYS A C 1
ATOM 1345 O O . LYS A 1 166 ? 3.607 -9.978 -0.426 1.00 87.81 166 LYS A O 1
ATOM 1350 N N . ARG A 1 167 ? 1.853 -8.973 0.576 1.00 89.81 167 ARG A N 1
ATOM 1351 C CA . ARG A 1 167 ? 2.306 -7.587 0.412 1.00 89.81 167 ARG A CA 1
ATOM 1352 C C . ARG A 1 167 ? 2.908 -7.069 1.714 1.00 89.81 167 ARG A C 1
ATOM 1354 O O . ARG A 1 167 ? 2.508 -7.484 2.804 1.00 89.81 167 ARG A O 1
ATOM 1361 N N . ASN A 1 168 ? 3.851 -6.136 1.614 1.00 90.94 168 ASN A N 1
ATOM 1362 C CA . ASN A 1 168 ? 4.279 -5.388 2.792 1.00 90.94 168 ASN A CA 1
ATOM 1363 C C . ASN A 1 168 ? 3.155 -4.450 3.233 1.00 90.94 168 ASN A C 1
ATOM 1365 O O . ASN A 1 168 ? 2.375 -3.995 2.402 1.00 90.94 168 ASN A O 1
ATOM 1369 N N . ILE A 1 169 ? 3.102 -4.114 4.523 1.00 91.25 169 ILE A N 1
ATOM 1370 C CA . ILE A 1 169 ? 2.092 -3.184 5.052 1.00 91.25 169 ILE A CA 1
ATOM 1371 C C . ILE A 1 169 ? 2.143 -1.813 4.372 1.00 91.25 169 ILE A C 1
ATOM 1373 O O . ILE A 1 169 ? 1.110 -1.191 4.182 1.00 91.25 169 ILE A O 1
ATOM 1377 N N . GLU A 1 170 ? 3.334 -1.361 3.977 1.00 91.44 170 GLU A N 1
ATOM 1378 C CA . GLU A 1 170 ? 3.507 -0.087 3.282 1.00 91.44 170 GLU A CA 1
ATOM 1379 C C . GLU A 1 170 ? 2.818 -0.115 1.919 1.00 91.44 170 GLU A C 1
ATOM 1381 O O . GLU A 1 170 ? 2.220 0.879 1.526 1.00 91.44 170 GLU A O 1
ATOM 1386 N N . ASP A 1 171 ? 2.849 -1.254 1.223 1.00 91.31 171 ASP A N 1
ATOM 1387 C CA . ASP A 1 171 ? 2.234 -1.432 -0.096 1.00 91.31 171 ASP A CA 1
ATOM 1388 C C . ASP A 1 171 ? 0.707 -1.576 -0.035 1.00 91.31 171 ASP A C 1
ATOM 1390 O O . ASP A 1 171 ? 0.049 -1.595 -1.078 1.00 91.31 171 ASP A O 1
ATOM 1394 N N . ILE A 1 172 ? 0.136 -1.681 1.170 1.00 92.38 172 ILE A N 1
ATOM 1395 C CA . ILE A 1 172 ? -1.309 -1.667 1.370 1.00 92.38 172 ILE A CA 1
ATOM 1396 C C . ILE A 1 172 ? -1.765 -0.202 1.422 1.00 92.38 172 ILE A C 1
ATOM 1398 O O . ILE A 1 172 ? -1.287 0.564 2.262 1.00 92.38 172 ILE A O 1
ATOM 1402 N N . PRO A 1 173 ? -2.688 0.207 0.542 1.00 92.38 173 PRO A N 1
ATOM 1403 C CA . PRO A 1 173 ? -3.194 1.572 0.507 1.00 92.38 173 PRO A CA 1
ATOM 1404 C C . PRO A 1 173 ? -3.966 1.897 1.800 1.00 92.38 173 PRO A C 1
ATOM 1406 O O . PRO A 1 173 ? -4.742 1.062 2.285 1.00 92.38 173 PRO A O 1
ATOM 1409 N N . PRO A 1 174 ? -3.812 3.113 2.355 1.00 92.56 174 PRO A N 1
ATOM 1410 C CA . PRO A 1 174 ? -4.585 3.575 3.507 1.00 92.56 174 PRO A CA 1
ATOM 1411 C C . PRO A 1 174 ? -6.098 3.419 3.341 1.00 92.56 174 PRO A C 1
ATOM 1413 O O . PRO A 1 174 ? -6.788 3.126 4.312 1.00 92.56 174 PRO A O 1
ATOM 1416 N N . GLU A 1 175 ? -6.611 3.566 2.122 1.00 92.25 175 GLU A N 1
ATOM 1417 C CA . GLU A 1 175 ? -8.026 3.416 1.787 1.00 92.25 175 GLU A CA 1
ATOM 1418 C C . GLU A 1 175 ? -8.538 1.988 2.025 1.00 92.25 175 GLU A C 1
ATOM 1420 O O . GLU A 1 175 ? -9.608 1.830 2.602 1.00 92.25 175 GLU A O 1
ATOM 1425 N N . GLU A 1 176 ? -7.763 0.943 1.705 1.00 92.75 176 GLU A N 1
ATOM 1426 C CA . GLU A 1 176 ? -8.142 -0.444 2.045 1.00 92.75 176 GLU A CA 1
ATOM 1427 C C . GLU A 1 176 ? -8.215 -0.646 3.560 1.00 92.75 176 GLU A C 1
ATOM 1429 O O . GLU A 1 176 ? -9.120 -1.303 4.076 1.00 92.75 176 GLU A O 1
ATOM 1434 N N . ILE A 1 177 ? -7.261 -0.062 4.287 1.00 93.25 177 ILE A N 1
ATOM 1435 C CA . ILE A 1 177 ? -7.204 -0.162 5.746 1.00 93.25 177 ILE A CA 1
ATOM 1436 C C . ILE A 1 177 ? -8.389 0.586 6.373 1.00 93.25 177 ILE A C 1
ATOM 1438 O O . ILE A 1 177 ? -8.936 0.112 7.366 1.00 93.25 177 ILE A O 1
ATOM 1442 N N . LEU A 1 178 ? -8.822 1.712 5.792 1.00 92.31 178 LEU A N 1
ATOM 1443 C CA . LEU A 1 178 ? -10.018 2.443 6.226 1.00 92.31 178 LEU A CA 1
ATOM 1444 C C . LEU A 1 178 ? -11.285 1.597 6.080 1.00 92.31 178 LEU A C 1
ATOM 1446 O O . LEU A 1 178 ? -12.059 1.525 7.030 1.00 92.31 178 LEU A O 1
ATOM 1450 N N . VAL A 1 179 ? -11.467 0.911 4.948 1.00 92.44 179 VAL A N 1
ATOM 1451 C CA . VAL A 1 179 ? -12.631 0.031 4.738 1.00 92.44 179 VAL A CA 1
ATOM 1452 C C . VAL A 1 179 ? -12.657 -1.094 5.776 1.00 92.44 179 VAL A C 1
ATOM 1454 O O . VAL A 1 179 ? -13.690 -1.329 6.406 1.00 92.44 179 VAL A O 1
ATOM 1457 N N . ALA A 1 180 ? -11.515 -1.751 6.006 1.00 92.00 180 ALA A N 1
ATOM 1458 C CA . ALA A 1 180 ? -11.393 -2.800 7.019 1.00 92.00 180 ALA A CA 1
ATOM 1459 C C . ALA A 1 180 ? -11.626 -2.264 8.445 1.00 92.00 180 ALA A C 1
ATOM 1461 O O . ALA A 1 180 ? -12.218 -2.941 9.286 1.00 92.00 180 ALA A O 1
ATOM 1462 N N . LEU A 1 181 ? -11.181 -1.037 8.727 1.00 92.00 181 LEU A N 1
ATOM 1463 C CA . LEU A 1 181 ? -11.392 -0.362 10.006 1.00 92.00 181 LEU A CA 1
ATOM 1464 C C . LEU A 1 181 ? -12.870 -0.049 10.232 1.00 92.00 181 LEU A C 1
ATOM 1466 O O . LEU A 1 181 ? -13.383 -0.307 11.319 1.00 92.00 181 LEU A O 1
ATOM 1470 N N . GLU A 1 182 ? -13.569 0.471 9.228 1.00 90.31 182 GLU A N 1
ATOM 1471 C CA . GLU A 1 182 ? -15.005 0.724 9.323 1.00 90.31 182 GLU A CA 1
ATOM 1472 C C . GLU A 1 182 ? -15.795 -0.558 9.562 1.00 90.31 182 GLU A C 1
ATOM 1474 O O . GLU A 1 182 ? -16.695 -0.566 10.400 1.00 90.31 182 GLU A O 1
ATOM 1479 N N . GLU A 1 183 ? -15.458 -1.643 8.861 1.00 89.88 183 GLU A N 1
ATOM 1480 C CA . GLU A 1 183 ? -16.066 -2.956 9.086 1.00 89.88 183 GLU A CA 1
ATOM 1481 C C . GLU A 1 183 ? -15.827 -3.438 10.525 1.00 89.88 183 GLU A C 1
ATOM 1483 O O . GLU A 1 183 ? -16.775 -3.811 11.219 1.00 89.88 183 GLU A O 1
ATOM 1488 N N . ALA A 1 184 ? -14.588 -3.332 11.018 1.00 89.50 184 ALA A N 1
ATOM 1489 C CA . ALA A 1 184 ? -14.219 -3.725 12.377 1.00 89.50 184 ALA A CA 1
ATOM 1490 C C . ALA A 1 184 ? -15.010 -2.960 13.449 1.00 89.50 184 ALA A C 1
ATOM 1492 O O . ALA A 1 184 ? -15.508 -3.554 14.409 1.00 89.50 184 ALA A O 1
ATOM 1493 N N . VAL A 1 185 ? -15.117 -1.636 13.310 1.00 89.25 185 VAL A N 1
ATOM 1494 C CA . VAL A 1 185 ? -15.821 -0.792 14.286 1.00 89.25 185 VAL A CA 1
ATOM 1495 C C . VAL A 1 185 ? -17.333 -0.987 14.174 1.00 89.25 185 VAL A C 1
ATOM 1497 O O . VAL A 1 185 ? -18.000 -1.045 15.204 1.00 89.25 185 VAL A O 1
ATOM 1500 N N . ARG A 1 186 ? -17.877 -1.154 12.960 1.00 87.44 186 ARG A N 1
ATOM 1501 C CA . ARG A 1 186 ? -19.305 -1.435 12.739 1.00 87.44 186 ARG A CA 1
ATOM 1502 C C . ARG A 1 186 ? -19.728 -2.746 13.400 1.00 87.44 186 ARG A C 1
ATOM 1504 O O . ARG A 1 186 ? -20.763 -2.775 14.054 1.00 87.44 186 ARG A O 1
ATOM 1511 N N . HIS A 1 187 ? -18.908 -3.792 13.293 1.00 86.44 187 HIS A N 1
ATOM 1512 C CA . HIS A 1 187 ? -19.185 -5.091 13.910 1.00 86.44 187 HIS A CA 1
ATOM 1513 C C . HIS A 1 187 ? -19.104 -5.053 15.446 1.00 86.44 187 HIS A C 1
ATOM 1515 O O . HIS A 1 187 ? -19.919 -5.659 16.132 1.00 86.44 187 HIS A O 1
ATOM 1521 N N . ASN A 1 188 ? -18.122 -4.340 16.008 1.00 83.88 188 ASN A N 1
ATOM 1522 C CA . ASN A 1 188 ? -17.881 -4.339 17.457 1.00 83.88 188 ASN A CA 1
ATOM 1523 C C . ASN A 1 188 ? -18.581 -3.195 18.214 1.00 83.88 188 ASN A C 1
ATOM 1525 O O . ASN A 1 188 ? -18.530 -3.180 19.443 1.00 83.88 188 ASN A O 1
ATOM 1529 N N . LEU A 1 189 ? -19.194 -2.230 17.510 1.00 82.62 189 LEU A N 1
ATOM 1530 C CA . LEU A 1 189 ? -19.770 -0.955 17.989 1.00 82.62 189 LEU A CA 1
ATOM 1531 C C . LEU A 1 189 ? -18.769 0.002 18.669 1.00 82.62 189 LEU A C 1
ATOM 1533 O O . LEU A 1 189 ? -18.834 1.219 18.493 1.00 82.62 189 LEU A O 1
ATOM 1537 N N . SER A 1 190 ? -17.847 -0.532 19.469 1.00 85.25 190 SER A N 1
ATOM 1538 C CA . SER A 1 190 ? -16.822 0.182 20.220 1.00 85.25 190 SER A CA 1
ATOM 1539 C C . SER A 1 190 ? -15.636 -0.739 20.498 1.00 85.25 190 SER A C 1
ATOM 1541 O O . SER A 1 190 ? -15.745 -1.710 21.251 1.00 85.25 190 SER A O 1
ATOM 1543 N N . ILE A 1 191 ? -14.472 -0.403 19.951 1.00 89.56 191 ILE A N 1
ATOM 1544 C CA . ILE A 1 191 ? -13.260 -1.223 20.065 1.00 89.56 191 ILE A CA 1
ATOM 1545 C C . ILE A 1 191 ? -12.123 -0.432 20.710 1.00 89.56 191 ILE A C 1
ATOM 1547 O O . ILE A 1 191 ? -11.984 0.768 20.490 1.00 89.56 191 ILE A O 1
ATOM 1551 N N . GLU A 1 192 ? -11.308 -1.078 21.539 1.00 91.38 192 GLU A N 1
ATOM 1552 C CA . GLU A 1 192 ? -10.092 -0.448 22.056 1.00 91.38 192 GLU A CA 1
ATOM 1553 C C . GLU A 1 192 ? -9.057 -0.283 20.933 1.00 91.38 192 GLU A C 1
ATOM 1555 O O . GLU A 1 192 ? -8.931 -1.144 20.064 1.00 91.38 192 GLU A O 1
ATOM 1560 N N . GLU A 1 193 ? -8.277 0.801 20.956 1.00 89.38 193 GLU A N 1
ATOM 1561 C CA . GLU A 1 193 ? -7.244 1.066 19.944 1.00 89.38 193 GLU A CA 1
ATOM 1562 C C . GLU A 1 193 ? -6.222 -0.083 19.830 1.00 89.38 193 GLU A C 1
ATOM 1564 O O . GLU A 1 193 ? -5.845 -0.473 18.725 1.00 89.38 193 GLU A O 1
ATOM 1569 N N . GLY A 1 194 ? -5.810 -0.674 20.958 1.00 89.06 194 GLY A N 1
ATOM 1570 C CA . GLY A 1 194 ? -4.885 -1.810 20.974 1.00 89.06 194 GLY A CA 1
ATOM 1571 C C . GLY A 1 194 ? -5.458 -3.067 20.313 1.00 89.06 194 GLY A C 1
ATOM 1572 O O . GLY A 1 194 ? -4.760 -3.721 19.535 1.00 89.06 194 GLY A O 1
ATOM 1573 N N . GLU A 1 195 ? -6.729 -3.380 20.577 1.00 90.06 195 GLU A N 1
ATOM 1574 C CA . GLU A 1 195 ? -7.428 -4.506 19.947 1.00 90.06 195 GLU A CA 1
ATOM 1575 C C . GLU A 1 195 ? -7.662 -4.260 18.455 1.00 90.06 195 GLU A C 1
ATOM 1577 O O . GLU A 1 195 ? -7.422 -5.157 17.646 1.00 90.06 195 GLU A O 1
ATOM 1582 N N . LEU A 1 196 ? -8.031 -3.034 18.065 1.00 91.38 196 LEU A N 1
ATOM 1583 C CA . LEU A 1 196 ? -8.221 -2.665 16.661 1.00 91.38 196 LEU A CA 1
ATOM 1584 C C . LEU A 1 196 ? -6.943 -2.870 15.842 1.00 91.38 196 LEU A C 1
ATOM 1586 O O . LEU A 1 196 ? -6.993 -3.430 14.750 1.00 91.38 196 LEU A O 1
ATOM 1590 N N . LEU A 1 197 ? -5.784 -2.472 16.374 1.00 92.25 197 LEU A N 1
ATOM 1591 C CA . LEU A 1 197 ? -4.500 -2.682 15.698 1.00 92.25 197 LEU A CA 1
ATOM 1592 C C . LEU A 1 197 ? -4.202 -4.171 15.473 1.00 92.25 197 LEU A C 1
ATOM 1594 O O . LEU A 1 197 ? -3.712 -4.548 14.407 1.00 92.25 197 LEU A O 1
ATOM 1598 N N . ARG A 1 198 ? -4.498 -5.027 16.461 1.00 91.31 198 ARG A N 1
ATOM 1599 C CA . ARG A 1 198 ? -4.307 -6.481 16.330 1.00 91.31 198 ARG A CA 1
ATOM 1600 C C . ARG A 1 198 ? -5.312 -7.096 15.364 1.00 91.31 198 ARG A C 1
ATOM 1602 O O . ARG A 1 198 ? -4.931 -7.975 14.595 1.00 91.31 198 ARG A O 1
ATOM 1609 N N . TYR A 1 199 ? -6.556 -6.625 15.381 1.00 91.25 199 TYR A N 1
ATOM 1610 C CA . TYR A 1 199 ? -7.591 -7.037 14.439 1.00 91.25 199 TYR A CA 1
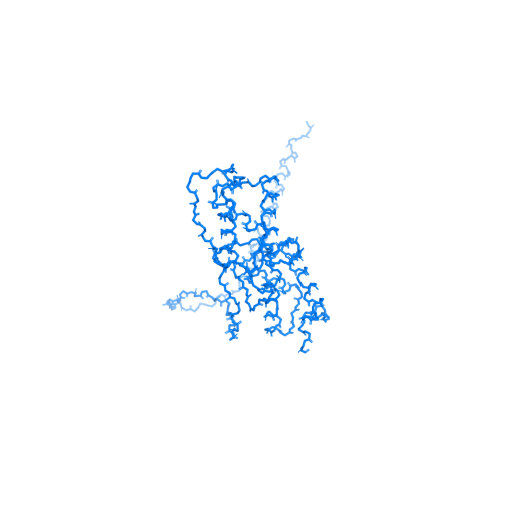ATOM 1611 C C . TYR A 1 199 ? -7.175 -6.723 12.999 1.00 91.25 199 TYR A C 1
ATOM 1613 O O . TYR A 1 199 ? -7.067 -7.637 12.186 1.00 91.25 199 TYR A O 1
ATOM 1621 N N . LEU A 1 200 ? -6.827 -5.466 12.703 1.00 91.94 200 LEU A N 1
ATOM 1622 C CA . LEU A 1 200 ? -6.409 -5.046 11.362 1.00 91.94 200 LEU A CA 1
ATOM 1623 C C . LEU A 1 200 ? -5.179 -5.822 10.877 1.00 91.94 200 LEU A C 1
ATOM 1625 O O . LEU A 1 200 ? -5.141 -6.274 9.736 1.00 91.94 200 LEU A O 1
ATOM 1629 N N . ALA A 1 201 ? -4.189 -6.048 11.743 1.00 92.25 201 ALA A N 1
ATOM 1630 C CA . ALA A 1 201 ? -3.023 -6.847 11.378 1.00 92.25 201 ALA A CA 1
ATOM 1631 C C . ALA A 1 201 ? -3.390 -8.293 10.997 1.00 92.25 201 ALA A C 1
ATOM 1633 O O . ALA A 1 201 ? -2.846 -8.815 10.026 1.00 92.25 201 ALA A O 1
ATOM 1634 N N . ARG A 1 202 ? -4.331 -8.923 11.714 1.00 90.56 202 ARG A N 1
ATOM 1635 C CA . ARG A 1 202 ? -4.825 -10.272 11.394 1.00 90.56 202 ARG A CA 1
ATOM 1636 C C . ARG A 1 202 ? -5.598 -10.307 10.080 1.00 90.56 202 ARG A C 1
ATOM 1638 O O . ARG A 1 202 ? -5.378 -11.224 9.298 1.00 90.56 202 ARG A O 1
ATOM 1645 N N . VAL A 1 203 ? -6.437 -9.301 9.822 1.00 90.62 203 VAL A N 1
ATOM 1646 C CA . VAL A 1 203 ? -7.210 -9.174 8.574 1.00 90.62 203 VAL A CA 1
ATOM 1647 C C . VAL A 1 203 ? -6.295 -9.150 7.345 1.00 90.62 203 VAL A C 1
ATOM 1649 O O . VAL A 1 203 ? -6.580 -9.800 6.345 1.00 90.62 203 VAL A O 1
ATOM 1652 N N . PHE A 1 204 ? -5.152 -8.467 7.437 1.00 90.19 204 PHE A N 1
ATOM 1653 C CA . PHE A 1 204 ? -4.136 -8.447 6.379 1.00 90.19 204 PHE A CA 1
ATOM 1654 C C . PHE A 1 204 ? -3.075 -9.560 6.514 1.00 90.19 204 PHE A C 1
ATOM 1656 O O . PHE A 1 204 ? -1.993 -9.460 5.933 1.00 90.19 204 PHE A O 1
ATOM 1663 N N . CYS A 1 205 ? -3.368 -10.625 7.267 1.00 90.00 205 CYS A N 1
ATOM 1664 C CA . CYS A 1 205 ? -2.535 -11.825 7.426 1.00 90.00 205 CYS A CA 1
ATOM 1665 C C . CYS A 1 205 ? -1.121 -11.576 7.999 1.00 90.00 205 CYS A C 1
ATOM 1667 O O . CYS A 1 205 ? -0.183 -12.331 7.725 1.00 90.00 205 CYS A O 1
ATOM 1669 N N . PHE A 1 206 ? -0.938 -10.542 8.827 1.00 89.94 206 PHE A N 1
ATOM 1670 C CA . PHE A 1 206 ? 0.320 -10.299 9.534 1.00 89.94 206 PHE A CA 1
ATOM 1671 C C . PHE A 1 206 ? 0.361 -11.045 10.872 1.00 89.94 206 PHE A C 1
ATOM 1673 O O . PHE A 1 206 ? -0.462 -10.825 11.758 1.00 89.94 206 PHE A O 1
ATOM 1680 N N . ALA A 1 207 ? 1.383 -11.885 11.060 1.00 85.44 207 ALA A N 1
ATOM 1681 C CA . ALA A 1 207 ? 1.526 -12.706 12.266 1.00 85.44 207 ALA A CA 1
ATOM 1682 C C . ALA A 1 207 ? 1.762 -11.890 13.553 1.00 85.44 207 ALA A C 1
ATOM 1684 O O . ALA A 1 207 ? 1.377 -12.316 14.640 1.00 85.44 207 ALA A O 1
ATOM 1685 N N . LYS A 1 208 ? 2.434 -10.734 13.454 1.00 87.69 208 LYS A N 1
ATOM 1686 C CA . LYS A 1 208 ? 2.779 -9.873 14.597 1.00 87.69 208 LYS A CA 1
ATOM 1687 C C . LYS A 1 208 ? 2.666 -8.401 14.215 1.00 87.69 208 LYS A C 1
ATOM 1689 O O . LYS A 1 208 ? 3.055 -8.013 13.116 1.00 87.69 208 LYS A O 1
ATOM 1694 N N . VAL A 1 209 ? 2.222 -7.567 15.156 1.00 90.12 209 VAL A N 1
ATOM 1695 C CA . VAL A 1 209 ? 2.211 -6.104 15.003 1.00 90.12 209 VAL A CA 1
ATOM 1696 C C . VAL A 1 209 ? 3.608 -5.559 15.313 1.00 90.12 209 VAL A C 1
ATOM 1698 O O . VAL A 1 209 ? 3.936 -5.247 16.456 1.00 90.12 209 VAL A O 1
ATOM 1701 N N . GLY A 1 210 ? 4.463 -5.493 14.291 1.00 91.44 210 GLY A N 1
ATOM 1702 C CA . GLY A 1 210 ? 5.779 -4.856 14.389 1.00 91.44 210 GLY A CA 1
ATOM 1703 C C . GLY A 1 210 ? 5.699 -3.323 14.434 1.00 91.44 210 GLY A C 1
ATOM 1704 O O . GLY A 1 210 ? 4.639 -2.735 14.219 1.00 91.44 210 GLY A O 1
ATOM 1705 N N . ARG A 1 211 ? 6.843 -2.657 14.653 1.00 92.44 211 ARG A N 1
ATOM 1706 C CA . ARG A 1 211 ? 6.931 -1.181 14.694 1.00 92.44 211 ARG A CA 1
ATOM 1707 C C . ARG A 1 211 ? 6.411 -0.530 13.406 1.00 92.44 211 ARG A C 1
ATOM 1709 O O . ARG A 1 211 ? 5.615 0.396 13.485 1.00 92.44 211 ARG A O 1
ATOM 1716 N N . GLN A 1 212 ? 6.816 -1.045 12.243 1.00 90.88 212 GLN A N 1
ATOM 1717 C CA . GLN A 1 212 ? 6.385 -0.510 10.943 1.00 90.88 212 GLN A CA 1
ATOM 1718 C C . GLN A 1 212 ? 4.873 -0.654 10.736 1.00 90.88 212 GLN A C 1
ATOM 1720 O O . GLN A 1 212 ? 4.200 0.313 10.397 1.00 90.88 212 GLN A O 1
ATOM 1725 N N . ILE A 1 213 ? 4.323 -1.834 11.043 1.00 92.94 213 ILE A N 1
ATOM 1726 C CA . ILE A 1 213 ? 2.882 -2.096 10.935 1.00 92.94 213 ILE A CA 1
ATOM 1727 C C . ILE A 1 213 ? 2.100 -1.148 11.844 1.00 92.94 213 ILE A C 1
ATOM 1729 O O . ILE A 1 213 ? 1.152 -0.510 11.398 1.00 92.94 213 ILE A O 1
ATOM 1733 N N . LYS A 1 214 ? 2.534 -0.998 13.100 1.00 93.38 214 LYS A N 1
ATOM 1734 C CA . LYS A 1 214 ? 1.899 -0.075 14.043 1.00 93.38 214 LYS A CA 1
ATOM 1735 C C . LYS A 1 214 ? 1.909 1.363 13.522 1.00 93.38 214 LYS A C 1
ATOM 1737 O O . LYS A 1 214 ? 0.879 2.018 13.582 1.00 93.38 214 LYS A O 1
ATOM 1742 N N . ASN A 1 215 ? 3.035 1.835 12.987 1.00 93.06 215 ASN A N 1
ATOM 1743 C CA . ASN A 1 215 ? 3.153 3.199 12.470 1.00 93.06 215 ASN A CA 1
ATOM 1744 C C . ASN A 1 215 ? 2.173 3.467 11.319 1.00 93.06 215 ASN A C 1
ATOM 1746 O O . ASN A 1 215 ? 1.484 4.486 11.340 1.00 93.06 215 ASN A O 1
ATOM 1750 N N . VAL A 1 216 ? 2.079 2.549 10.350 1.00 93.06 216 VAL A N 1
ATOM 1751 C CA . VAL A 1 216 ? 1.146 2.687 9.220 1.00 93.06 216 VAL A CA 1
ATOM 1752 C C . VAL A 1 216 ? -0.297 2.670 9.720 1.00 93.06 216 VAL A C 1
ATOM 1754 O O . VAL A 1 216 ? -1.051 3.593 9.430 1.00 93.06 216 VAL A O 1
ATOM 1757 N N . LEU A 1 217 ? -0.674 1.685 10.542 1.00 93.38 217 LEU A N 1
ATOM 1758 C CA . LEU A 1 217 ? -2.042 1.574 11.057 1.00 93.38 217 LEU A CA 1
ATOM 1759 C C . LEU A 1 217 ? -2.444 2.782 11.921 1.00 93.38 217 LEU A C 1
ATOM 1761 O O . LEU A 1 217 ? -3.536 3.320 11.754 1.00 93.38 217 LEU A O 1
ATOM 1765 N N . SER A 1 218 ? -1.565 3.259 12.807 1.00 92.38 218 SER A N 1
ATOM 1766 C CA . SER A 1 218 ? -1.819 4.457 13.617 1.00 92.38 218 SER A CA 1
ATOM 1767 C C . SER A 1 218 ? -1.977 5.715 12.760 1.00 92.38 218 SER A C 1
ATOM 1769 O O . SER A 1 218 ? -2.826 6.553 13.063 1.00 92.38 218 SER A O 1
ATOM 1771 N N . ALA A 1 219 ? -1.213 5.845 11.671 1.00 92.50 219 ALA A N 1
ATOM 1772 C CA . ALA A 1 219 ? -1.391 6.941 10.723 1.00 92.50 219 ALA A CA 1
ATOM 1773 C C . ALA A 1 219 ? -2.757 6.868 10.021 1.00 92.50 219 ALA A C 1
ATOM 1775 O O . ALA A 1 219 ? -3.429 7.889 9.892 1.00 92.50 219 ALA A O 1
ATOM 1776 N N . VAL A 1 220 ? -3.222 5.669 9.649 1.00 93.00 220 VAL A N 1
ATOM 1777 C CA . VAL A 1 220 ? -4.567 5.485 9.077 1.00 93.00 220 VAL A CA 1
ATOM 1778 C C . VAL A 1 220 ? -5.664 5.833 10.085 1.00 93.00 220 VAL A C 1
ATOM 1780 O O . VAL A 1 220 ? -6.620 6.512 9.727 1.00 93.00 220 VAL A O 1
ATOM 1783 N N . ILE A 1 221 ? -5.519 5.456 11.358 1.00 92.56 221 ILE A N 1
ATOM 1784 C CA . ILE A 1 221 ? -6.467 5.842 12.419 1.00 92.56 221 ILE A CA 1
ATOM 1785 C C . ILE A 1 221 ? -6.525 7.373 12.565 1.00 92.56 221 ILE A C 1
ATOM 1787 O O . ILE A 1 221 ? -7.608 7.945 12.704 1.00 92.56 221 ILE A O 1
ATOM 1791 N N . ALA A 1 222 ? -5.381 8.060 12.494 1.00 92.00 222 ALA A N 1
ATOM 1792 C CA . ALA A 1 222 ? -5.340 9.521 12.514 1.00 92.00 222 ALA A CA 1
ATOM 1793 C C . ALA A 1 222 ? -6.053 10.138 11.295 1.00 92.00 222 ALA A C 1
ATOM 1795 O O . ALA A 1 222 ? -6.822 11.088 11.459 1.00 92.00 222 ALA A O 1
ATOM 1796 N N . LEU A 1 223 ? -5.867 9.564 10.100 1.00 91.56 223 LEU A N 1
ATOM 1797 C CA . LEU A 1 223 ? -6.589 9.963 8.886 1.00 91.56 223 LEU A CA 1
ATOM 1798 C C . LEU A 1 223 ? -8.100 9.727 9.013 1.00 91.56 223 LEU A C 1
ATOM 1800 O O . LEU A 1 223 ? -8.884 10.605 8.659 1.00 91.56 223 LEU A O 1
ATOM 1804 N N . ALA A 1 224 ? -8.519 8.588 9.567 1.00 91.56 224 ALA A N 1
ATOM 1805 C CA . ALA A 1 224 ? -9.925 8.257 9.796 1.00 91.56 224 ALA A CA 1
ATOM 1806 C C . ALA A 1 224 ? -10.596 9.251 10.756 1.00 91.56 224 ALA A C 1
ATOM 1808 O O . ALA A 1 224 ? -11.734 9.669 10.541 1.00 91.56 224 ALA A O 1
ATOM 1809 N N . LYS A 1 225 ? -9.870 9.670 11.802 1.00 91.94 225 LYS A N 1
ATOM 1810 C CA . LYS A 1 225 ? -10.320 10.710 12.734 1.00 91.94 225 LYS A CA 1
ATOM 1811 C C . LYS A 1 225 ? -10.443 12.068 12.040 1.00 91.94 225 LYS A C 1
ATOM 1813 O O . LYS A 1 225 ? -11.427 12.768 12.256 1.00 91.94 225 LYS A O 1
ATOM 1818 N N . TYR A 1 226 ? -9.463 12.443 11.215 1.00 90.62 226 TYR A N 1
ATOM 1819 C CA . TYR A 1 226 ? -9.490 13.698 10.458 1.00 90.62 226 TYR A CA 1
ATOM 1820 C C . TYR A 1 226 ? -10.669 13.753 9.476 1.00 90.62 226 TYR A C 1
ATOM 1822 O O . TYR A 1 226 ? -11.366 14.760 9.416 1.00 90.62 226 TYR A O 1
ATOM 1830 N N . LYS A 1 227 ? -10.951 12.642 8.782 1.00 88.50 227 LYS A N 1
ATOM 1831 C CA . LYS A 1 227 ? -12.111 12.480 7.889 1.00 88.50 227 LYS A CA 1
ATOM 1832 C C . LYS A 1 227 ? -13.457 12.356 8.625 1.00 88.50 227 LYS A C 1
ATOM 1834 O O . LYS A 1 227 ? -14.471 12.154 7.971 1.00 88.50 227 LYS A O 1
ATOM 1839 N N . GLN A 1 228 ? -13.475 12.445 9.960 1.00 89.19 228 GLN A N 1
ATOM 1840 C CA . GLN A 1 228 ? -14.671 12.282 10.799 1.00 89.19 228 GLN A CA 1
ATOM 1841 C C . GLN A 1 228 ? -15.411 10.952 10.572 1.00 89.19 228 GLN A C 1
ATOM 1843 O O . GLN A 1 228 ? -16.617 10.865 10.759 1.00 89.19 228 GLN A O 1
ATOM 1848 N N . ILE A 1 229 ? -14.686 9.891 10.206 1.00 87.00 229 ILE A N 1
ATOM 1849 C CA . ILE A 1 229 ? -15.247 8.535 10.087 1.00 87.00 229 ILE A CA 1
ATOM 1850 C C . ILE A 1 229 ? -15.391 7.920 11.483 1.00 87.00 229 ILE A C 1
ATOM 1852 O O . ILE A 1 229 ? -16.391 7.277 11.810 1.00 87.00 229 ILE A O 1
ATOM 1856 N N . ILE A 1 230 ? -14.390 8.160 12.336 1.00 90.12 230 ILE A N 1
ATOM 1857 C CA . ILE A 1 230 ? -14.326 7.636 13.700 1.00 90.12 230 ILE A CA 1
ATOM 1858 C C . ILE A 1 230 ? -14.168 8.737 14.746 1.00 90.12 230 ILE A C 1
ATOM 1860 O O . ILE A 1 230 ? -13.518 9.760 14.521 1.00 90.12 230 ILE A O 1
ATOM 1864 N N . LYS A 1 231 ? -14.701 8.474 15.939 1.00 89.56 231 LYS A N 1
ATOM 1865 C CA . LYS A 1 231 ? -14.511 9.267 17.156 1.00 89.56 231 LYS A CA 1
ATOM 1866 C C . LYS A 1 231 ? -13.812 8.437 18.230 1.00 89.56 231 LYS A C 1
ATOM 1868 O O . LYS A 1 231 ? -14.037 7.233 18.355 1.00 89.56 231 LYS A O 1
ATOM 1873 N N . ARG A 1 232 ? -12.947 9.096 19.007 1.00 87.94 232 ARG A N 1
ATOM 1874 C CA . ARG A 1 232 ? -12.274 8.499 20.167 1.00 87.94 232 ARG A CA 1
ATOM 1875 C C . ARG A 1 232 ? -13.000 8.933 21.432 1.00 87.94 232 ARG A C 1
ATOM 1877 O O . ARG A 1 232 ? -13.063 10.125 21.710 1.00 87.94 232 ARG A O 1
ATOM 1884 N N . GLU A 1 233 ? -13.490 7.971 22.198 1.00 85.25 233 GLU A N 1
ATOM 1885 C CA . GLU A 1 233 ? -14.218 8.195 23.443 1.00 85.25 233 GLU A CA 1
ATOM 1886 C C . GLU A 1 233 ? -13.664 7.249 24.514 1.00 85.25 233 GLU A C 1
ATOM 1888 O O . GLU A 1 233 ? -13.665 6.033 24.332 1.00 85.25 233 GLU A O 1
ATOM 1893 N N . ASN A 1 234 ? -13.137 7.794 25.615 1.00 80.06 234 ASN A N 1
ATOM 1894 C CA . ASN A 1 234 ? -12.623 7.020 26.757 1.00 80.06 234 ASN A CA 1
ATOM 1895 C C . ASN A 1 234 ? -11.609 5.917 26.380 1.00 80.06 234 ASN A C 1
ATOM 1897 O O . ASN A 1 234 ? -11.654 4.806 26.898 1.00 80.06 234 ASN A O 1
ATOM 1901 N N . GLY A 1 235 ? -10.710 6.202 25.429 1.00 80.38 235 GLY A N 1
ATOM 1902 C CA . GLY A 1 235 ? -9.710 5.234 24.948 1.00 80.38 235 GLY A CA 1
ATOM 1903 C C . GLY A 1 235 ? -10.234 4.206 23.935 1.00 80.38 235 GLY A C 1
ATOM 1904 O O . GLY A 1 235 ? -9.447 3.418 23.415 1.00 80.38 235 GLY A O 1
ATOM 1905 N N . ARG A 1 236 ? -11.527 4.253 23.600 1.00 86.62 236 ARG A N 1
ATOM 1906 C CA . ARG A 1 236 ? -12.174 3.392 22.604 1.00 86.62 236 ARG A CA 1
ATOM 1907 C C . ARG A 1 236 ? -12.488 4.169 21.329 1.00 86.62 236 ARG A C 1
ATOM 1909 O O . ARG A 1 236 ? -12.604 5.394 21.339 1.00 86.62 236 ARG A O 1
ATOM 1916 N N . ILE A 1 237 ? -12.601 3.444 20.227 1.00 88.12 237 ILE A N 1
ATOM 1917 C CA . ILE A 1 237 ? -12.894 3.944 18.889 1.00 88.12 237 ILE A CA 1
ATOM 1918 C C . ILE A 1 237 ? -14.320 3.526 18.531 1.00 88.12 237 ILE A C 1
ATOM 1920 O O . ILE A 1 237 ? -14.666 2.348 18.633 1.00 88.12 237 ILE A O 1
ATOM 1924 N N . LYS A 1 238 ? -15.129 4.501 18.113 1.00 89.25 238 LYS A N 1
ATOM 1925 C CA . LYS A 1 238 ? -16.510 4.333 17.642 1.00 89.25 238 LYS A CA 1
ATOM 1926 C C . LYS A 1 238 ? -16.689 5.038 16.299 1.00 89.25 238 LYS A C 1
ATOM 1928 O O . LYS A 1 238 ? -15.922 5.947 15.982 1.00 89.25 238 LYS A O 1
ATOM 1933 N N . LEU A 1 239 ? -17.706 4.660 15.530 1.00 87.38 239 LEU A N 1
ATOM 1934 C CA . LEU A 1 239 ? -18.085 5.404 14.327 1.00 87.38 239 LEU A CA 1
ATOM 1935 C C . LEU A 1 239 ? -18.643 6.780 14.713 1.00 87.38 239 LEU A C 1
ATOM 1937 O O . LEU A 1 239 ? -19.247 6.950 15.774 1.00 87.38 239 LEU A O 1
ATOM 1941 N N . PHE A 1 240 ? -18.407 7.781 13.870 1.00 83.00 240 PHE A N 1
ATOM 1942 C CA . PHE A 1 240 ? -18.889 9.138 14.124 1.00 83.00 240 PHE A CA 1
ATOM 1943 C C . PHE A 1 240 ? -20.425 9.213 14.082 1.00 83.00 240 PHE A C 1
ATOM 1945 O O . PHE A 1 240 ? -21.024 9.762 15.007 1.00 83.00 240 PHE A O 1
ATOM 1952 N N . ASN A 1 241 ? -21.042 8.561 13.086 1.00 70.94 241 ASN A N 1
ATOM 1953 C CA . ASN A 1 241 ? -22.489 8.547 12.813 1.00 70.94 241 ASN A CA 1
ATOM 1954 C C . ASN A 1 241 ? -23.294 7.517 13.638 1.00 70.94 241 ASN A C 1
ATOM 1956 O O . ASN A 1 241 ? -24.321 7.029 13.171 1.00 70.94 241 ASN A O 1
ATOM 1960 N N . THR A 1 242 ? -22.829 7.138 14.830 1.00 54.78 242 THR A N 1
ATOM 1961 C CA . THR A 1 242 ? -23.551 6.229 15.749 1.00 54.78 242 THR A CA 1
ATOM 1962 C C . THR A 1 242 ? -23.866 6.918 17.061 1.00 54.78 242 THR A C 1
ATOM 1964 O O . THR A 1 242 ? -22.959 7.613 17.592 1.00 54.78 242 THR A O 1
#

Mean predicted aligned error: 14.71 Å

Secondary structure (DSSP, 8-state):
--SSHHHHHHHHHHHHHHHHHHHTTS-S--------------PPP----------------EEE-----PPPPTT--TTGGG-GGGHHHHHHHHHHHHHHH-SEEHHHHHHHHHHHTT-----HHHHHHHHHHHHHTT--EEESSSEEE-SS-S--S-EEESSSSPPPGGGS-HHHHHHHHHHHHHHHSSEEHHHHHHHHHHHTT-SS--HHHHHHHHHHHHHHHHTTSEEEETTEEEETT-

Radius of gyration: 30.38 Å; Cα contacts (8 Å, |Δi|>4): 239; chains: 1; bounding box: 73×65×81 Å

Nearest PDB structures (foldseek):
  1yqa-assembly1_A  TM=7.405E-01  e=1.626E-01  Saccharomyces cerevisiae
  8caf-assembly1_H  TM=7.880E-01  e=3.958E-01  Homo sapiens
  8b9x-assembly2_B  TM=3.996E-01  e=7.526E-02  Homo sapiens
  4uer-assembly1_a  TM=3.020E-01  e=8.061E-01  Lachancea kluyveri
  5a9j-assembly2_B  TM=3.255E-01  e=1.458E+00  Homo sapiens

Solvent-accessible surface area (backbone atoms only — not comparable to full-atom values): 14775 Å² total; per-residue (Å²): 141,85,78,68,73,66,54,58,54,53,55,52,51,51,53,53,53,53,52,53,58,56,59,66,71,68,77,74,84,87,75,84,82,81,88,72,83,85,75,92,68,85,75,75,81,84,72,79,81,68,81,81,74,84,80,69,87,71,86,71,40,68,40,78,41,66,84,76,81,67,78,65,50,84,91,46,48,72,69,53,77,73,35,75,83,43,48,62,58,51,53,51,52,51,49,56,41,32,74,66,43,46,67,34,25,55,70,58,53,48,52,52,50,32,55,28,34,71,30,94,71,80,51,74,70,51,52,51,52,54,48,53,55,50,60,74,64,68,60,50,68,50,82,70,99,57,51,31,38,34,62,89,64,98,75,67,86,45,28,64,25,29,78,81,46,80,69,58,70,83,52,49,52,61,63,33,53,49,40,53,47,52,52,53,28,66,76,56,57,57,35,43,58,71,56,48,55,53,49,54,34,48,64,48,62,41,94,66,84,46,72,69,50,47,54,54,53,52,50,40,52,51,50,36,42,72,71,54,52,36,39,81,55,98,75,24,37,26,51,49,97,107